Protein AF-A0A833RQH0-F1 (afdb_monomer)

Nearest PDB structures (foldseek):
  6owt-assembly1_M  TM=3.733E-01  e=9.470E+00  Mus musculus
  8iyj-assembly1_Q1  TM=1.793E-01  e=2.485E+00  Mus musculus

Solvent-accessible surface area (backbone atoms only — not comparable to full-atom values): 11745 Å² total; per-residue (Å²): 142,60,79,45,77,50,81,52,100,58,38,34,39,37,25,47,88,85,44,78,74,48,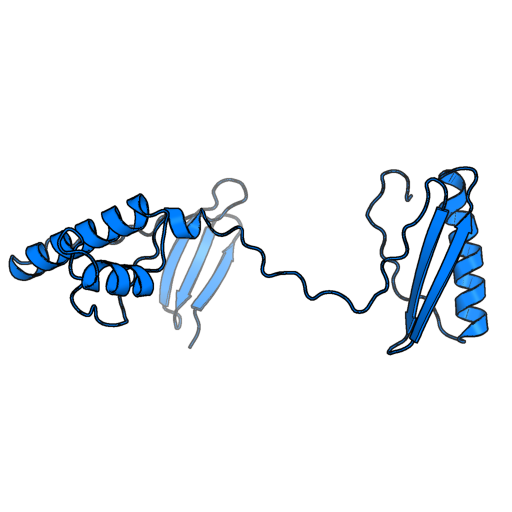76,30,53,53,58,91,94,41,75,68,78,84,84,79,77,80,81,75,91,73,54,81,73,53,52,60,52,51,55,53,52,53,50,47,52,52,51,28,52,76,64,70,57,48,56,67,78,53,48,46,57,47,26,76,76,36,90,91,42,71,70,70,70,90,69,71,97,80,71,79,77,76,52,68,64,50,73,77,58,69,84,78,69,70,78,70,78,80,64,92,67,77,86,74,83,73,57,95,57,50,47,79,48,79,48,80,56,96,91,47,77,50,78,50,78,45,82,48,93,52,79,85,49,52,65,62,50,46,53,54,48,50,54,52,50,29,66,75,64,77,44,80,88,86,80,85,86,79,90,77,60,99,76,80,125

InterPro domains:
  IPR025724 GAG-pre-integrase domain [PF13976] (43-102)
  IPR039537 Retrotransposon Ty1/copia-like [PTHR42648] (54-174)

Organism: Phytophthora infestans (NCBI:txid4787)

Radius of gyration: 28.76 Å; Cα contacts (8 Å, |Δi|>4): 132; chains: 1; bounding box: 62×44×72 Å

pLDDT: mean 73.11, std 14.35, range [40.16, 93.25]

Sequence (177 aa):
MGVTVVFRHKICEISFQGEKLMEVARVGKLYATVAEMANQVQSSQEVTSIEQEQEVELWHARLGHVATSRLESIGKACDDLPKQAAAPASTTSLCDGCMKGKTSVTKFPVSVRGNVKTTQGSLRFDFYQGLFYFVVIYFLKAKSEVLDYFKKYKAMMENQLDARVKYVRSDNGEQEV

Secondary structure (DSSP, 8-state):
--EEEEE-SSEEEEEETTEEEEEEEEETTEE------------HHHHHHHHHHHHHHHHHHHTTS--HHHHHHHHTT-TTS-------TT--PPPHHHHH----PPPPP--SS----PPTTEEEEEEEETTEEEEEEEE-SSGGGHHHHHHHHHHHHHHHHT-----------TT--

Structure (mmCIF, N/CA/C/O backbone):
data_AF-A0A833RQH0-F1
#
_entry.id   AF-A0A833RQH0-F1
#
loop_
_atom_site.group_PDB
_atom_site.id
_atom_site.type_symbol
_atom_site.label_atom_id
_atom_site.label_alt_id
_atom_site.label_comp_id
_atom_site.label_asym_id
_atom_site.label_entity_id
_atom_site.label_seq_id
_atom_site.pdbx_PDB_ins_code
_atom_site.Cartn_x
_atom_site.Cartn_y
_atom_site.Cartn_z
_atom_site.occupancy
_atom_site.B_iso_or_equiv
_atom_site.auth_seq_id
_atom_site.auth_comp_id
_atom_site.auth_asym_id
_atom_site.auth_atom_id
_atom_site.pdbx_PDB_model_num
ATOM 1 N N . MET A 1 1 ? 9.511 -4.563 30.812 1.00 52.94 1 MET A N 1
ATOM 2 C CA . MET A 1 1 ? 8.552 -5.582 31.286 1.00 52.94 1 MET A CA 1
ATOM 3 C C . MET A 1 1 ? 7.849 -6.139 30.059 1.00 52.94 1 MET A C 1
ATOM 5 O O . MET A 1 1 ? 6.953 -5.481 29.555 1.00 52.94 1 MET A O 1
ATOM 9 N N . GLY A 1 2 ? 8.343 -7.233 29.475 1.00 65.38 2 GLY A N 1
ATOM 10 C CA . GLY A 1 2 ? 7.902 -7.676 28.147 1.00 65.38 2 GLY A CA 1
ATOM 11 C C . GLY A 1 2 ? 7.628 -9.170 28.091 1.00 65.38 2 GLY A C 1
ATOM 12 O O . GLY A 1 2 ? 8.266 -9.949 28.800 1.00 65.38 2 GLY A O 1
ATOM 13 N N . VAL A 1 3 ? 6.672 -9.545 27.245 1.00 85.06 3 VAL A N 1
ATOM 14 C CA . VAL A 1 3 ? 6.428 -10.935 26.857 1.00 85.06 3 VAL A CA 1
ATOM 15 C C . VAL A 1 3 ? 7.531 -11.356 25.886 1.00 85.06 3 VAL A C 1
ATOM 17 O O . VAL A 1 3 ? 7.826 -10.641 24.929 1.00 85.06 3 VAL A O 1
ATOM 20 N N . THR A 1 4 ? 8.145 -12.505 26.140 1.00 82.12 4 THR A N 1
ATOM 21 C CA . THR A 1 4 ? 9.155 -13.128 25.284 1.00 82.12 4 THR A CA 1
ATOM 22 C C . THR A 1 4 ? 8.533 -14.329 24.587 1.00 82.12 4 THR A C 1
ATOM 24 O O . THR A 1 4 ? 7.870 -15.143 25.221 1.00 82.12 4 THR A O 1
ATOM 27 N N . VAL A 1 5 ? 8.734 -14.435 23.274 1.00 89.62 5 VAL A N 1
ATOM 28 C CA . VAL A 1 5 ? 8.189 -15.522 22.454 1.00 89.62 5 VAL A CA 1
ATOM 29 C C . VAL A 1 5 ? 9.341 -16.228 21.746 1.00 89.62 5 VAL A C 1
ATOM 31 O O . VAL A 1 5 ? 10.071 -15.605 20.975 1.00 89.62 5 VAL A O 1
ATOM 34 N N . VAL A 1 6 ? 9.522 -17.521 22.013 1.00 88.75 6 VAL A N 1
ATOM 35 C CA . VAL A 1 6 ? 10.622 -18.342 21.489 1.00 88.75 6 VAL A CA 1
ATOM 36 C C . VAL A 1 6 ? 10.068 -19.439 20.587 1.00 88.75 6 VAL A C 1
ATOM 38 O O . VAL A 1 6 ? 9.455 -20.398 21.051 1.00 88.75 6 VAL A O 1
ATOM 41 N N . PHE A 1 7 ? 10.336 -19.337 19.285 1.00 89.06 7 PHE A N 1
ATOM 42 C CA . PHE A 1 7 ? 9.932 -20.342 18.302 1.00 89.06 7 PHE A CA 1
ATOM 43 C C . PHE A 1 7 ? 10.995 -21.437 18.162 1.00 89.06 7 PHE A C 1
ATOM 45 O O . PHE A 1 7 ? 12.147 -21.174 17.821 1.00 89.06 7 PHE A O 1
ATOM 52 N N . ARG A 1 8 ? 10.593 -22.689 18.373 1.00 85.69 8 ARG A N 1
ATOM 53 C CA . ARG A 1 8 ? 11.369 -23.902 18.083 1.00 85.69 8 ARG A CA 1
ATOM 54 C C . ARG A 1 8 ? 10.683 -24.682 16.965 1.00 85.69 8 ARG A C 1
ATOM 56 O O . ARG A 1 8 ? 9.564 -24.387 16.581 1.00 85.69 8 ARG A O 1
ATOM 63 N N . HIS A 1 9 ? 11.338 -25.714 16.435 1.00 78.94 9 HIS A N 1
ATOM 64 C CA . HIS A 1 9 ? 10.852 -26.422 15.242 1.00 78.94 9 HIS A CA 1
ATOM 65 C C . HIS A 1 9 ? 9.415 -26.978 15.366 1.00 78.94 9 HIS A C 1
ATOM 67 O O . HIS A 1 9 ? 8.662 -26.955 14.389 1.00 78.94 9 HIS A O 1
ATOM 73 N N . LYS A 1 10 ? 9.047 -27.463 16.561 1.00 86.12 10 LYS A N 1
ATOM 74 C CA . LYS A 1 10 ? 7.749 -28.101 16.846 1.00 86.12 10 LYS A CA 1
ATOM 75 C C . LYS A 1 10 ? 6.863 -27.326 17.822 1.00 86.12 10 LYS A C 1
ATOM 77 O O . LYS A 1 10 ? 5.680 -27.637 17.914 1.00 86.12 10 LYS A O 1
ATOM 82 N N . ILE A 1 11 ? 7.421 -26.355 18.541 1.00 88.50 11 ILE A N 1
ATOM 83 C CA . ILE A 1 11 ? 6.735 -25.648 19.627 1.00 88.50 11 ILE A CA 1
ATOM 84 C C . ILE A 1 11 ? 7.116 -24.170 19.639 1.00 88.50 11 ILE A C 1
ATOM 86 O O . ILE A 1 11 ? 8.218 -23.809 19.232 1.00 88.50 11 ILE A O 1
ATOM 90 N N . CYS A 1 12 ? 6.226 -23.329 20.135 1.00 88.56 12 CYS A N 1
ATOM 91 C CA . CYS A 1 12 ? 6.492 -21.943 20.475 1.00 88.56 12 CYS A CA 1
ATOM 92 C C . CYS A 1 12 ? 6.272 -21.764 21.979 1.00 88.56 12 CYS A C 1
ATOM 94 O O . CYS A 1 12 ? 5.247 -22.186 22.503 1.00 88.56 12 CYS A O 1
ATOM 96 N N . GLU A 1 13 ? 7.238 -21.180 22.677 1.00 88.88 13 GLU A N 1
ATOM 97 C CA . GLU A 1 13 ? 7.156 -20.914 24.111 1.00 88.88 13 GLU A CA 1
ATOM 98 C C . GLU A 1 13 ? 6.941 -19.423 24.348 1.00 88.88 13 GLU A C 1
ATOM 100 O O . GLU A 1 13 ? 7.687 -18.595 23.828 1.00 88.88 13 GLU A O 1
ATOM 105 N N . ILE A 1 14 ? 5.926 -19.085 25.136 1.00 88.25 14 ILE A N 1
ATOM 106 C CA . ILE A 1 14 ? 5.615 -17.712 25.524 1.00 88.25 14 ILE A CA 1
ATOM 107 C C . ILE A 1 14 ? 5.926 -17.578 27.012 1.00 88.25 14 ILE A C 1
ATOM 109 O O . ILE A 1 14 ? 5.398 -18.335 27.827 1.00 88.25 14 ILE A O 1
ATOM 113 N N . SER A 1 15 ? 6.773 -16.620 27.371 1.00 87.69 15 SER A N 1
ATOM 114 C CA . SER A 1 15 ? 7.169 -16.336 28.749 1.00 87.69 15 SER A CA 1
ATOM 115 C C . SER A 1 15 ? 7.000 -14.858 29.092 1.00 87.69 15 SER A C 1
ATOM 117 O O . SER A 1 15 ? 7.119 -13.981 28.238 1.00 87.69 15 SER A O 1
ATOM 119 N N . PHE A 1 16 ? 6.712 -14.554 30.353 1.00 85.38 16 PHE A N 1
ATOM 120 C CA . PHE A 1 16 ? 6.622 -13.192 30.869 1.00 85.38 16 PHE A CA 1
ATOM 121 C C . PHE A 1 16 ? 7.492 -13.081 32.112 1.00 85.38 16 PHE A C 1
ATOM 123 O O . PHE A 1 16 ? 7.375 -13.881 33.029 1.00 85.38 16 PHE A O 1
ATOM 130 N N . GLN A 1 17 ? 8.414 -12.116 32.115 1.00 84.88 17 GLN A N 1
ATOM 131 C CA . GLN A 1 17 ? 9.370 -11.916 33.217 1.00 84.88 17 GLN A CA 1
ATOM 132 C C . GLN A 1 17 ? 10.208 -13.165 33.572 1.00 84.88 17 GLN A C 1
ATOM 134 O O . GLN A 1 17 ? 10.677 -13.303 34.694 1.00 84.88 17 GLN A O 1
ATOM 139 N N . GLY A 1 18 ? 10.436 -14.056 32.601 1.00 75.88 18 GLY A N 1
ATOM 140 C CA . GLY A 1 18 ? 11.193 -15.297 32.795 1.00 75.88 18 GLY A CA 1
ATOM 141 C C . GLY A 1 18 ? 10.345 -16.497 33.222 1.00 75.88 18 GLY A C 1
ATOM 142 O O . GLY A 1 18 ? 10.835 -17.621 33.153 1.00 75.88 18 GLY A O 1
ATOM 143 N N . GLU A 1 19 ? 9.072 -16.297 33.570 1.00 82.19 19 GLU A N 1
ATOM 144 C CA . GLU A 1 19 ? 8.137 -17.390 33.829 1.00 82.19 19 GLU A CA 1
ATOM 145 C C . GLU A 1 19 ? 7.441 -17.8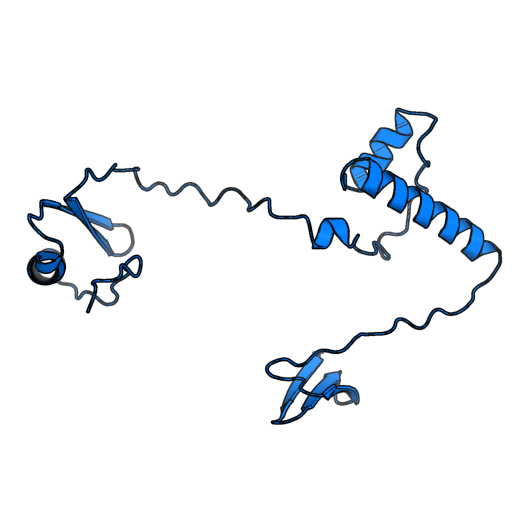32 32.544 1.00 82.19 19 GLU A C 1
ATOM 147 O O . GLU A 1 19 ? 6.960 -17.017 31.752 1.00 82.19 19 GLU A O 1
ATOM 152 N N . LYS A 1 20 ? 7.397 -19.145 32.319 1.00 81.62 20 LYS A N 1
ATOM 153 C CA . LYS A 1 20 ? 6.743 -19.743 31.156 1.00 81.62 20 LYS A CA 1
ATOM 154 C C . LYS A 1 20 ? 5.225 -19.674 31.329 1.00 81.62 20 LYS A C 1
ATOM 156 O O . LYS A 1 20 ? 4.680 -20.330 32.209 1.00 81.62 20 LYS A O 1
ATOM 161 N N . LEU A 1 21 ? 4.557 -18.914 30.461 1.00 83.12 21 LEU A N 1
ATOM 162 C CA . LEU A 1 21 ? 3.099 -18.782 30.447 1.00 83.12 21 LEU A CA 1
ATOM 163 C C . LEU A 1 21 ? 2.447 -19.948 29.714 1.00 83.12 21 LEU A C 1
ATOM 165 O O . LEU A 1 21 ? 1.492 -20.538 30.207 1.00 83.12 21 LEU A O 1
ATOM 169 N N . MET A 1 22 ? 2.946 -20.272 28.519 1.00 81.31 22 MET A N 1
ATOM 170 C CA . MET A 1 22 ? 2.366 -21.344 27.718 1.00 81.31 22 MET A CA 1
ATOM 171 C C . MET A 1 22 ? 3.322 -21.897 26.667 1.00 81.31 22 MET A C 1
ATOM 173 O O . MET A 1 22 ? 4.264 -21.235 26.223 1.00 81.31 22 MET A O 1
ATOM 177 N N . GLU A 1 23 ? 3.031 -23.124 26.247 1.00 84.38 23 GLU A N 1
ATOM 178 C CA . GLU A 1 23 ? 3.674 -23.798 25.127 1.00 84.38 23 GLU A CA 1
ATOM 179 C C . GLU A 1 23 ? 2.635 -24.087 24.042 1.00 84.38 23 GLU A C 1
ATOM 181 O O . GLU A 1 23 ? 1.578 -24.656 24.306 1.00 84.38 23 GLU A O 1
ATOM 186 N N . VAL A 1 24 ? 2.936 -23.679 22.814 1.00 88.56 24 VAL A N 1
ATOM 187 C CA . VAL A 1 24 ? 2.064 -23.809 21.648 1.00 88.56 24 VAL A CA 1
ATOM 188 C C . VAL A 1 24 ? 2.661 -24.817 20.681 1.00 88.56 24 VAL A C 1
ATOM 190 O O . VAL A 1 24 ? 3.726 -24.572 20.113 1.00 88.56 24 VAL A O 1
ATOM 193 N N . ALA A 1 25 ? 1.972 -25.928 20.436 1.00 84.81 25 ALA A N 1
ATOM 194 C CA . ALA A 1 25 ? 2.386 -26.890 19.422 1.00 84.81 25 ALA A CA 1
ATOM 195 C C . ALA A 1 25 ? 2.176 -26.339 18.001 1.00 84.81 25 ALA A C 1
ATOM 197 O O . ALA A 1 25 ? 1.219 -25.618 17.711 1.00 84.81 25 ALA A O 1
ATOM 198 N N . ARG A 1 26 ? 3.074 -26.702 17.084 1.00 83.75 26 ARG A N 1
ATOM 199 C CA . ARG A 1 26 ? 2.940 -26.377 15.664 1.00 83.75 26 ARG A CA 1
ATOM 200 C C . ARG A 1 26 ? 1.954 -27.330 14.990 1.00 83.75 26 ARG A C 1
ATOM 202 O O . ARG A 1 26 ? 2.191 -28.535 14.954 1.00 83.75 26 ARG A O 1
ATOM 209 N N . VAL A 1 27 ? 0.918 -26.787 14.359 1.00 81.38 27 VAL A N 1
ATOM 210 C CA . VAL A 1 27 ? -0.023 -27.530 13.511 1.00 81.38 27 VAL A CA 1
ATOM 211 C C . VAL A 1 27 ? 0.165 -27.066 12.065 1.00 81.38 27 VAL A C 1
ATOM 213 O O . VAL A 1 27 ? -0.138 -25.930 11.696 1.00 81.38 27 VAL A O 1
ATOM 216 N N . GLY A 1 28 ? 0.748 -27.928 11.228 1.00 81.56 28 GLY A N 1
ATOM 217 C CA . GLY A 1 28 ? 1.118 -27.582 9.852 1.00 81.56 28 GLY A CA 1
ATOM 218 C C . GLY A 1 28 ? 2.146 -26.441 9.784 1.00 81.56 28 GLY A C 1
ATOM 219 O O . GLY A 1 28 ? 3.294 -26.582 10.214 1.00 81.56 28 GLY A O 1
ATOM 220 N N . LYS A 1 29 ? 1.753 -25.293 9.215 1.00 78.69 29 LYS A N 1
ATOM 221 C CA . LYS A 1 29 ? 2.597 -24.082 9.123 1.00 78.69 29 LYS A CA 1
ATOM 222 C C . LYS A 1 29 ? 2.298 -23.036 10.209 1.00 78.69 29 LYS A C 1
ATOM 224 O O . LYS A 1 29 ? 2.896 -21.967 10.162 1.00 78.69 29 LYS A O 1
ATOM 229 N N . LEU A 1 30 ? 1.410 -23.324 11.161 1.00 67.50 30 LEU A N 1
ATOM 230 C CA . LEU A 1 30 ? 0.920 -22.356 12.145 1.00 67.50 30 LEU A CA 1
ATOM 231 C C . LEU A 1 30 ? 1.164 -22.830 13.584 1.00 67.50 30 LEU A C 1
ATOM 233 O O . LEU A 1 30 ? 1.226 -24.027 13.854 1.00 67.50 30 LEU A O 1
ATOM 237 N N . TYR A 1 31 ? 1.287 -21.870 14.500 1.00 77.38 31 TYR A N 1
ATOM 238 C CA . TYR A 1 31 ? 1.257 -22.077 15.948 1.00 77.38 31 TYR A CA 1
ATOM 239 C C . TYR A 1 31 ? -0.070 -21.501 16.436 1.00 77.38 31 TYR A C 1
ATOM 241 O O . TYR A 1 31 ? -0.233 -20.283 16.443 1.00 77.38 31 TYR A O 1
ATOM 249 N N . ALA A 1 32 ? -1.035 -22.364 16.746 1.00 69.31 32 ALA A N 1
ATOM 250 C CA . ALA A 1 32 ? -2.380 -21.958 17.137 1.00 69.31 32 ALA A CA 1
ATOM 251 C C . ALA A 1 32 ? -2.708 -22.539 18.512 1.00 69.31 32 ALA A C 1
ATOM 253 O O . ALA A 1 32 ? -2.565 -23.742 18.725 1.00 69.31 32 ALA A O 1
ATOM 254 N N . THR A 1 33 ? -3.165 -21.690 19.426 1.00 67.31 33 THR A N 1
ATOM 255 C CA . THR A 1 33 ? -3.792 -22.109 20.680 1.00 67.31 33 THR A CA 1
ATOM 256 C C . THR A 1 33 ? -5.137 -21.440 20.826 1.00 67.31 33 THR A C 1
ATOM 258 O O 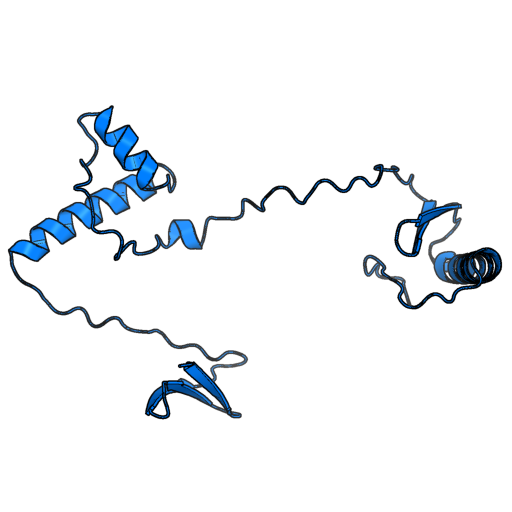. THR A 1 33 ? -5.327 -20.291 20.430 1.00 67.31 33 THR A O 1
ATOM 261 N N . VAL A 1 34 ? -6.064 -22.178 21.421 1.00 58.19 34 VAL A N 1
ATOM 262 C CA . VAL A 1 34 ? -7.312 -21.632 21.932 1.00 58.19 34 VAL A CA 1
ATOM 263 C C . VAL A 1 34 ? -7.044 -21.317 23.398 1.00 58.19 34 VAL A C 1
ATOM 265 O O . VAL A 1 34 ? -6.695 -22.210 24.165 1.00 58.19 34 VAL A O 1
ATOM 268 N N . ALA A 1 35 ? -7.109 -20.043 23.773 1.00 53.94 35 ALA A N 1
ATOM 269 C CA . ALA A 1 35 ? -7.149 -19.677 25.180 1.00 53.94 35 ALA A CA 1
ATOM 270 C C . ALA A 1 35 ? -8.580 -19.935 25.661 1.00 53.94 35 ALA A C 1
ATOM 272 O O . ALA A 1 35 ? -9.480 -19.150 25.370 1.00 53.94 35 ALA A O 1
ATOM 273 N N . GLU A 1 36 ? -8.809 -21.062 26.330 1.00 48.50 36 GLU A N 1
ATOM 274 C CA . GLU A 1 36 ? -10.068 -21.280 27.037 1.00 48.50 36 GLU A CA 1
ATOM 275 C C . GLU A 1 36 ? -10.083 -20.354 28.256 1.00 48.50 36 GLU A C 1
ATOM 277 O O . GLU A 1 36 ? -9.317 -20.522 29.206 1.00 48.50 36 GLU A O 1
ATOM 282 N N . MET A 1 37 ? -10.924 -19.322 28.203 1.00 43.34 37 MET A N 1
ATOM 283 C CA . MET A 1 37 ? -11.244 -18.527 29.381 1.00 43.34 37 MET A CA 1
ATOM 284 C C . MET A 1 37 ? -12.045 -19.427 30.323 1.00 43.34 37 MET A C 1
ATOM 286 O O . MET A 1 37 ? -13.142 -19.867 29.986 1.00 43.34 37 MET A O 1
ATOM 290 N N . ALA A 1 38 ? -11.470 -19.760 31.478 1.00 40.53 38 ALA A N 1
ATOM 291 C CA . ALA A 1 38 ? -12.152 -20.551 32.491 1.00 40.53 38 ALA A CA 1
ATOM 292 C C . ALA A 1 38 ? -13.392 -19.785 32.980 1.00 40.53 38 ALA A C 1
ATOM 294 O O . ALA A 1 38 ? -13.265 -18.788 33.689 1.00 40.53 38 ALA A O 1
ATOM 295 N N . ASN A 1 39 ? -14.589 -20.246 32.609 1.00 43.56 39 ASN A N 1
ATOM 296 C CA . ASN A 1 39 ? -15.835 -19.723 33.161 1.00 43.56 39 ASN A CA 1
ATOM 297 C C . ASN A 1 39 ? -15.935 -20.145 34.632 1.00 43.56 39 ASN A C 1
ATOM 299 O O . ASN A 1 39 ? -16.297 -21.280 34.943 1.00 43.56 39 ASN A O 1
ATOM 303 N N . GLN A 1 40 ? -15.601 -19.233 35.546 1.00 46.41 40 GLN A N 1
ATOM 304 C CA . GLN A 1 40 ? -16.012 -19.359 36.939 1.00 46.41 40 GLN A CA 1
ATOM 305 C C . GLN A 1 40 ? -17.525 -19.145 37.011 1.00 46.41 40 GLN A C 1
ATOM 307 O O . GLN A 1 40 ? -18.047 -18.143 36.533 1.00 46.41 40 GLN A O 1
ATOM 312 N N . VAL A 1 41 ? -18.237 -20.106 37.597 1.00 45.72 41 VAL A N 1
ATOM 313 C CA . VAL A 1 41 ? -19.656 -19.960 37.933 1.00 45.72 41 VAL A CA 1
ATOM 314 C C . VAL A 1 41 ? -19.742 -18.939 39.063 1.00 45.72 41 VAL 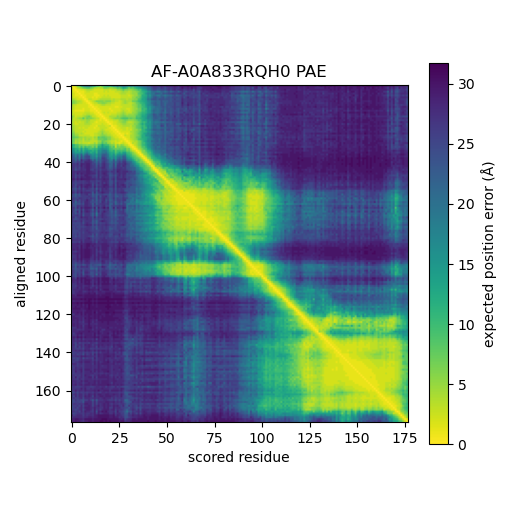A C 1
ATOM 316 O O . VAL A 1 41 ? -19.228 -19.208 40.150 1.00 45.72 41 VAL A O 1
ATOM 319 N N . GLN A 1 42 ? -20.335 -17.772 38.807 1.00 45.75 42 GLN A N 1
ATOM 320 C CA . GLN A 1 42 ? -20.423 -16.709 39.806 1.00 45.75 42 GLN A CA 1
ATOM 321 C C . GLN A 1 42 ? -21.863 -16.351 40.235 1.00 45.75 42 GLN A C 1
ATOM 323 O O . GLN A 1 42 ? -22.845 -16.892 39.732 1.00 45.75 42 GLN A O 1
ATOM 328 N N . SER A 1 43 ? -21.937 -15.507 41.266 1.00 44.53 43 SER A N 1
ATOM 329 C CA . SER A 1 43 ? -23.031 -15.247 42.212 1.00 44.53 43 SER A CA 1
ATOM 330 C C . SER A 1 43 ? -24.281 -14.607 41.585 1.00 44.53 43 SER A C 1
ATOM 332 O O . SER A 1 43 ? -24.223 -13.994 40.525 1.00 44.53 43 SER A O 1
ATOM 334 N N . SER A 1 44 ? -25.427 -14.668 42.274 1.00 51.41 44 SER A N 1
ATOM 335 C CA . SER A 1 44 ? -26.733 -14.166 41.805 1.00 51.41 44 SER A CA 1
ATOM 336 C C . SER A 1 44 ? -26.766 -12.685 41.389 1.00 51.41 44 SER A C 1
ATOM 338 O O . SER A 1 44 ? -27.634 -12.310 40.609 1.00 51.41 44 SER A O 1
ATOM 340 N N . GLN A 1 45 ? -25.853 -11.838 41.883 1.00 52.22 45 GLN A N 1
ATOM 341 C CA . GLN A 1 45 ? -25.725 -10.441 41.426 1.00 52.22 45 GLN A CA 1
ATOM 342 C C . GLN A 1 45 ? -24.996 -10.316 40.077 1.00 52.22 45 GLN A C 1
ATOM 344 O O . GLN A 1 45 ? -25.291 -9.405 39.307 1.00 52.22 45 GLN A O 1
ATOM 349 N N . GLU A 1 46 ? -24.077 -11.231 39.765 1.00 49.75 46 GLU A N 1
ATOM 350 C CA . GLU A 1 46 ? -23.397 -11.281 38.465 1.00 49.75 46 GLU A CA 1
ATOM 351 C C . GLU A 1 46 ? -24.322 -11.836 37.378 1.00 49.75 46 GLU A C 1
ATOM 353 O O . GLU A 1 46 ? -24.259 -11.367 36.247 1.00 49.75 46 GLU A O 1
ATOM 358 N N . VAL A 1 47 ? -25.254 -12.736 37.719 1.00 55.56 47 VAL A N 1
ATOM 359 C CA . VAL A 1 47 ? -26.254 -13.279 36.774 1.00 55.56 47 VAL A CA 1
ATOM 360 C C . VAL A 1 47 ? -27.081 -12.168 36.114 1.00 55.56 47 VAL A C 1
ATOM 362 O O . VAL A 1 47 ? -27.214 -12.150 34.894 1.00 55.56 47 VAL A O 1
ATOM 365 N N . THR A 1 48 ? -27.564 -11.191 36.886 1.00 55.97 48 THR A N 1
ATOM 366 C CA . THR A 1 48 ? -28.317 -10.045 36.342 1.00 55.97 48 THR A CA 1
ATOM 367 C C . THR A 1 48 ? -27.483 -9.139 35.435 1.00 55.97 48 THR A C 1
ATOM 369 O O . THR A 1 48 ? -28.007 -8.584 34.471 1.00 55.97 48 THR A O 1
ATOM 372 N N . SER A 1 49 ? -26.186 -8.993 35.714 1.00 58.94 49 SER A N 1
ATOM 373 C CA . SER A 1 49 ? -25.276 -8.214 34.865 1.00 58.94 49 SER A CA 1
ATOM 374 C C . SER A 1 49 ? -24.980 -8.948 33.553 1.00 58.94 49 SER A C 1
ATOM 376 O O . SER A 1 49 ? -24.962 -8.324 32.496 1.00 58.94 49 SER A O 1
ATOM 378 N N . ILE A 1 50 ? -24.841 -10.278 33.601 1.00 61.44 50 ILE A N 1
ATOM 379 C CA . ILE A 1 50 ? -24.632 -11.136 32.425 1.00 61.44 50 ILE A CA 1
ATOM 380 C C . ILE A 1 50 ? -25.845 -11.091 31.483 1.00 61.44 50 ILE A C 1
ATOM 382 O O . ILE A 1 50 ? -25.675 -11.004 30.268 1.00 61.44 50 ILE A O 1
ATOM 386 N N . GLU A 1 51 ? -27.068 -11.116 32.016 1.00 62.38 51 GLU A N 1
ATOM 387 C CA . GLU A 1 51 ? -28.293 -11.018 31.208 1.00 62.38 51 GLU A CA 1
ATOM 388 C C . GLU A 1 51 ? -28.389 -9.675 30.464 1.00 62.38 51 GLU A C 1
ATOM 390 O O . GLU A 1 51 ? -28.709 -9.647 29.274 1.00 62.38 51 GLU A O 1
ATOM 395 N N . GLN A 1 52 ? -28.035 -8.566 31.125 1.00 65.81 52 GLN A N 1
ATOM 396 C CA . GLN A 1 52 ? -27.998 -7.240 30.495 1.00 65.81 52 GLN A CA 1
ATOM 397 C C . GLN A 1 52 ? -26.898 -7.129 29.430 1.00 65.81 52 GLN A C 1
ATOM 399 O O . GLN A 1 52 ? -27.121 -6.540 28.370 1.00 65.81 52 GLN A O 1
ATOM 404 N N . GLU A 1 53 ? -25.720 -7.708 29.675 1.00 66.50 53 GLU A N 1
ATOM 405 C CA . GLU A 1 53 ? -24.629 -7.753 28.694 1.00 66.50 53 GLU A CA 1
ATOM 406 C C . GLU A 1 53 ? -25.020 -8.556 27.442 1.00 66.50 53 GLU A C 1
ATOM 408 O O . GLU A 1 53 ? -24.784 -8.100 26.318 1.00 66.50 53 GLU A O 1
ATOM 413 N N . GLN A 1 54 ? -25.699 -9.697 27.613 1.00 68.62 54 GLN A N 1
ATOM 414 C CA . GLN A 1 54 ? -26.210 -10.509 26.503 1.00 68.62 54 GLN A CA 1
ATOM 415 C C . GLN A 1 54 ? -27.300 -9.788 25.700 1.00 68.62 54 GLN A C 1
ATOM 417 O O . GLN A 1 54 ? -27.339 -9.894 24.470 1.00 68.62 54 GLN A O 1
ATOM 422 N N . GLU A 1 55 ? -28.171 -9.025 26.363 1.00 74.88 55 GLU A N 1
ATOM 423 C CA . GLU A 1 55 ? -29.204 -8.238 25.690 1.00 74.88 55 GLU A CA 1
ATOM 424 C C . GLU A 1 55 ? -28.585 -7.121 24.831 1.00 74.88 55 GLU A C 1
ATOM 426 O O . GLU A 1 55 ? -28.946 -6.946 23.664 1.00 74.88 55 GLU A O 1
ATOM 431 N N . VAL A 1 56 ? -27.585 -6.411 25.362 1.00 79.69 56 VAL A N 1
ATOM 432 C CA . VAL A 1 56 ? -26.840 -5.374 24.631 1.00 79.69 56 VAL A CA 1
ATOM 433 C C . VAL A 1 56 ? -26.106 -5.960 23.421 1.00 79.69 56 VAL A C 1
ATOM 435 O O . VAL A 1 56 ? -26.163 -5.377 22.334 1.00 79.69 56 VAL A O 1
ATOM 438 N N . GLU A 1 57 ? -25.455 -7.118 23.563 1.00 80.06 57 GLU A N 1
ATOM 439 C CA . GLU A 1 57 ? -24.762 -7.786 22.454 1.00 80.06 57 GLU A CA 1
ATOM 440 C C . GLU A 1 57 ? -25.734 -8.253 21.354 1.00 80.06 57 GLU A C 1
ATOM 442 O O . GLU A 1 57 ? -25.464 -8.079 20.158 1.00 80.06 57 GLU A O 1
ATOM 447 N N . LEU A 1 58 ? -26.911 -8.755 21.735 1.00 83.50 58 LEU A N 1
ATOM 448 C CA . LEU A 1 58 ? -27.961 -9.144 20.795 1.00 83.50 58 LEU A CA 1
ATOM 449 C C . LEU A 1 58 ? -28.458 -7.949 19.967 1.00 83.50 58 LEU A C 1
ATOM 451 O O . LEU A 1 58 ? -28.591 -8.048 18.743 1.00 83.50 58 LEU A O 1
ATOM 455 N N . TRP A 1 59 ? -28.721 -6.810 20.610 1.00 85.25 59 TRP A N 1
ATOM 456 C CA . TRP A 1 59 ? -29.173 -5.598 19.920 1.00 85.25 59 TRP A CA 1
ATOM 457 C C . TRP A 1 59 ? -28.066 -4.934 19.099 1.00 85.25 59 TRP A C 1
ATOM 459 O O . TRP A 1 59 ? -28.332 -4.467 17.988 1.00 85.25 59 TRP A O 1
ATOM 469 N N . HIS A 1 60 ? -26.817 -4.973 19.572 1.00 85.19 60 HIS A N 1
ATOM 470 C CA . HIS A 1 60 ? -25.643 -4.599 18.784 1.00 85.19 60 HIS A CA 1
ATOM 471 C C . HIS A 1 60 ? -25.588 -5.379 17.460 1.00 85.19 60 HIS A C 1
ATOM 473 O O . HIS A 1 60 ? -25.409 -4.771 16.402 1.00 85.19 60 HIS A O 1
ATOM 479 N N . ALA A 1 61 ? -25.798 -6.701 17.493 1.00 84.75 61 ALA A N 1
ATOM 480 C CA . ALA A 1 61 ? -25.825 -7.540 16.295 1.00 84.75 61 ALA A CA 1
ATOM 481 C C . ALA A 1 61 ? -27.044 -7.250 15.395 1.00 84.75 61 ALA A C 1
ATOM 483 O O . ALA A 1 61 ? -26.881 -7.051 14.190 1.00 84.75 61 ALA A O 1
ATOM 484 N N . ARG A 1 62 ? -28.258 -7.157 15.961 1.00 86.44 62 ARG A N 1
ATOM 485 C CA . ARG A 1 62 ? -29.504 -6.882 15.209 1.00 86.44 62 ARG A CA 1
ATOM 486 C C . ARG A 1 62 ? -29.478 -5.549 14.462 1.00 86.44 62 ARG A C 1
ATOM 488 O O . ARG A 1 62 ? -30.032 -5.454 13.372 1.00 86.44 62 ARG A O 1
ATOM 495 N N . LEU A 1 63 ? -28.815 -4.538 15.023 1.00 84.75 63 LEU A N 1
ATOM 496 C CA . LEU A 1 63 ? -28.671 -3.210 14.419 1.00 84.75 63 LEU A CA 1
ATOM 497 C C . LEU A 1 63 ? -27.433 -3.085 13.514 1.00 84.75 63 LEU A C 1
ATOM 499 O O . LEU A 1 63 ? -27.019 -1.976 13.176 1.00 84.75 63 LEU A O 1
ATOM 503 N N . GLY A 1 64 ? -26.841 -4.212 13.108 1.00 86.12 64 GLY A N 1
ATOM 504 C CA . GLY A 1 64 ? -25.756 -4.243 12.130 1.00 86.12 64 GLY A CA 1
ATOM 505 C C . GLY A 1 64 ? -24.398 -3.853 12.708 1.00 86.12 64 GLY A C 1
ATOM 506 O O . GLY A 1 64 ? -23.636 -3.141 12.057 1.00 86.12 64 GLY A O 1
ATOM 507 N N . HIS A 1 65 ? -24.091 -4.303 13.925 1.00 87.00 65 HIS A N 1
ATOM 508 C CA . HIS A 1 65 ? -22.822 -4.043 14.609 1.00 87.00 65 HIS A CA 1
ATOM 509 C C . HIS A 1 65 ? -22.545 -2.553 14.865 1.00 87.00 65 HIS A C 1
ATOM 511 O O . HIS A 1 65 ? -21.405 -2.079 14.819 1.00 87.00 65 HIS A O 1
ATOM 517 N N . VAL A 1 66 ? -23.606 -1.799 15.161 1.00 82.88 66 VAL A N 1
ATOM 518 C CA . VAL A 1 66 ? -23.519 -0.384 15.530 1.00 82.88 66 VAL A CA 1
ATOM 519 C C . VAL A 1 66 ? -22.623 -0.207 16.761 1.00 82.88 66 VAL A C 1
ATOM 521 O O . VAL A 1 66 ? -22.677 -1.002 17.696 1.00 82.88 66 VAL A O 1
ATOM 524 N N . ALA A 1 67 ? -21.776 0.828 16.775 1.00 82.19 67 ALA A N 1
ATOM 525 C CA . ALA A 1 67 ? -20.902 1.097 17.920 1.00 82.19 67 ALA A CA 1
ATOM 526 C C . ALA A 1 67 ? -21.712 1.130 19.229 1.00 82.19 67 ALA A C 1
ATOM 528 O O . ALA A 1 67 ? -22.765 1.764 19.275 1.00 82.19 67 ALA A O 1
ATOM 529 N N . THR A 1 68 ? -21.212 0.488 20.287 1.00 78.38 68 THR A N 1
ATOM 530 C CA . THR A 1 68 ? -21.891 0.411 21.595 1.00 78.38 68 THR A CA 1
ATOM 531 C C . THR A 1 68 ? -22.243 1.797 22.143 1.00 78.38 68 THR A C 1
ATOM 533 O O . THR A 1 68 ? -23.356 2.014 22.604 1.00 78.38 68 THR A O 1
ATOM 536 N N . SER A 1 69 ? -21.373 2.791 21.941 1.00 78.00 69 SER A N 1
ATOM 537 C CA . SER A 1 69 ? -21.645 4.198 22.284 1.00 78.00 69 SER A CA 1
ATOM 538 C C . SER A 1 69 ? -22.849 4.811 21.553 1.00 78.00 69 SER A C 1
ATOM 540 O O . SER A 1 69 ? -23.544 5.676 22.084 1.00 78.00 69 SER A O 1
ATOM 542 N N . ARG A 1 70 ? -23.128 4.377 20.319 1.00 79.75 70 ARG A N 1
ATOM 543 C CA . ARG A 1 70 ? -24.331 4.792 19.584 1.00 79.75 70 ARG A CA 1
ATOM 544 C C . ARG A 1 70 ? -25.558 4.014 20.035 1.00 79.75 70 ARG A C 1
ATOM 546 O O . ARG A 1 70 ? -26.640 4.588 20.027 1.00 79.75 70 ARG A O 1
ATOM 553 N N . LEU A 1 71 ? -25.397 2.757 20.441 1.00 81.38 71 LEU A N 1
ATOM 554 C CA . LEU A 1 71 ? -26.489 1.951 20.979 1.00 81.38 71 LEU A CA 1
ATOM 555 C C . LEU A 1 71 ? -27.077 2.592 22.246 1.00 81.38 71 LEU A C 1
ATOM 557 O O . LEU A 1 71 ? -28.293 2.697 22.354 1.00 81.38 71 LEU A O 1
ATOM 561 N N . GLU A 1 72 ? -26.229 3.154 23.116 1.00 80.69 72 GLU A N 1
ATOM 562 C CA . GLU A 1 72 ? -26.663 3.957 24.270 1.00 80.69 72 GLU A CA 1
ATOM 563 C C . GLU A 1 72 ? -27.517 5.167 23.847 1.00 80.69 72 GLU A C 1
ATOM 565 O O . GLU A 1 72 ? -28.541 5.474 24.455 1.00 80.69 72 GLU A O 1
ATOM 570 N N . SER A 1 73 ? -27.120 5.855 22.773 1.00 82.81 73 SER A N 1
ATOM 571 C CA . SER A 1 73 ? -27.861 7.014 22.259 1.00 82.81 73 SER A CA 1
ATOM 572 C C . SER A 1 73 ? -29.223 6.618 21.678 1.00 82.81 73 SER A C 1
ATOM 574 O O . SER A 1 73 ? -30.192 7.352 21.851 1.00 82.81 73 SER A O 1
ATOM 576 N N . ILE A 1 74 ? -29.315 5.455 21.024 1.00 82.19 74 ILE A N 1
ATOM 577 C CA . ILE A 1 74 ? -30.578 4.924 20.486 1.00 82.19 74 ILE A CA 1
ATOM 578 C C . ILE A 1 74 ? -31.484 4.455 21.633 1.00 82.19 74 ILE A C 1
ATOM 580 O O . ILE A 1 74 ? -32.669 4.765 21.627 1.00 82.19 74 ILE A O 1
ATOM 584 N N . GLY A 1 75 ? -30.932 3.804 22.662 1.00 82.62 75 GLY A N 1
ATOM 585 C CA . GLY A 1 75 ? -31.683 3.393 23.856 1.00 82.62 75 GLY A CA 1
ATOM 586 C C . GLY A 1 75 ? -32.228 4.559 24.692 1.00 82.62 75 GLY A C 1
ATOM 587 O O . GLY A 1 75 ? -33.170 4.386 25.456 1.00 82.62 75 GLY A O 1
ATOM 588 N N . LYS A 1 76 ? -31.684 5.774 24.534 1.00 81.75 76 LYS A N 1
ATOM 589 C CA . LYS A 1 76 ? -32.273 7.002 25.105 1.00 81.75 76 LYS A CA 1
ATOM 590 C C . LYS A 1 76 ? -33.443 7.549 24.280 1.00 81.75 76 LYS A C 1
ATOM 592 O O . LYS A 1 76 ? -34.227 8.329 24.809 1.00 81.75 76 LYS A O 1
ATOM 597 N N . ALA A 1 77 ? -33.533 7.186 23.002 1.00 81.50 77 ALA A N 1
ATOM 598 C CA . ALA A 1 77 ? -34.539 7.681 22.062 1.00 81.50 77 ALA A CA 1
ATOM 599 C C . ALA A 1 77 ? -35.683 6.682 21.801 1.00 81.50 77 ALA A C 1
ATOM 601 O O . ALA A 1 77 ? -36.698 7.067 21.222 1.00 81.50 77 ALA A O 1
ATOM 602 N N . CYS A 1 78 ? -35.526 5.418 22.200 1.00 77.94 78 CYS A N 1
ATOM 603 C CA . CYS A 1 78 ? -36.517 4.356 22.038 1.00 77.94 78 CYS A CA 1
ATOM 604 C C . CYS A 1 78 ? -36.696 3.600 23.358 1.00 77.94 78 CYS A C 1
ATOM 606 O O . CYS A 1 78 ? -35.707 3.215 23.977 1.00 77.94 78 CYS A O 1
ATOM 608 N N . ASP A 1 79 ? -37.943 3.350 23.757 1.00 77.12 79 ASP A N 1
ATOM 609 C CA . ASP A 1 79 ? -38.252 2.669 25.021 1.00 77.12 79 ASP A CA 1
ATOM 610 C C . ASP A 1 79 ? -37.963 1.156 24.989 1.00 77.12 79 ASP A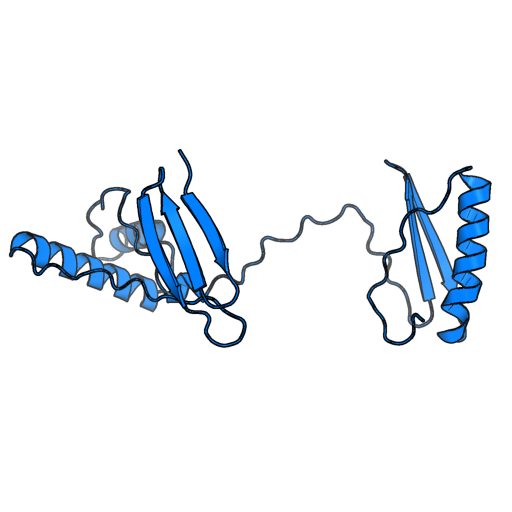 C 1
ATOM 612 O O . ASP A 1 79 ? -37.687 0.570 26.033 1.00 77.12 79 ASP A O 1
ATOM 616 N N . ASP A 1 80 ? -37.970 0.545 23.798 1.00 78.06 80 ASP A N 1
ATOM 617 C CA . ASP A 1 80 ? -37.856 -0.910 23.597 1.00 78.06 80 ASP A CA 1
ATOM 618 C C . ASP A 1 80 ? -36.409 -1.436 23.495 1.00 78.06 80 ASP A C 1
ATOM 620 O O . ASP A 1 80 ? -36.197 -2.625 23.246 1.00 78.06 80 ASP A O 1
ATOM 624 N N . LEU A 1 81 ? -35.397 -0.570 23.631 1.00 73.50 81 LEU A N 1
ATOM 625 C CA . LEU A 1 81 ? -33.989 -0.983 23.611 1.00 73.50 81 LEU A CA 1
ATOM 626 C C . LEU A 1 81 ? -33.444 -1.158 25.035 1.00 73.50 81 LEU A C 1
ATOM 628 O O . LEU A 1 81 ? -33.776 -0.355 25.914 1.00 73.50 81 LEU A O 1
ATOM 632 N N . PRO A 1 82 ? -32.536 -2.127 25.266 1.00 70.25 82 PRO A N 1
ATOM 633 C CA . PRO A 1 82 ? -31.859 -2.268 26.544 1.00 70.25 82 PRO A CA 1
ATOM 634 C C . PRO A 1 82 ? -31.153 -0.968 26.904 1.00 70.25 82 PRO A C 1
ATOM 636 O O . PRO A 1 82 ? -30.303 -0.451 26.170 1.00 70.25 82 PRO A O 1
ATOM 639 N N . LYS A 1 83 ? -31.509 -0.438 28.071 1.00 69.25 83 LYS A N 1
ATOM 640 C CA . LYS A 1 83 ? -30.843 0.722 28.649 1.00 69.25 83 LYS A CA 1
ATOM 641 C C . LYS A 1 83 ? -29.509 0.238 29.183 1.00 69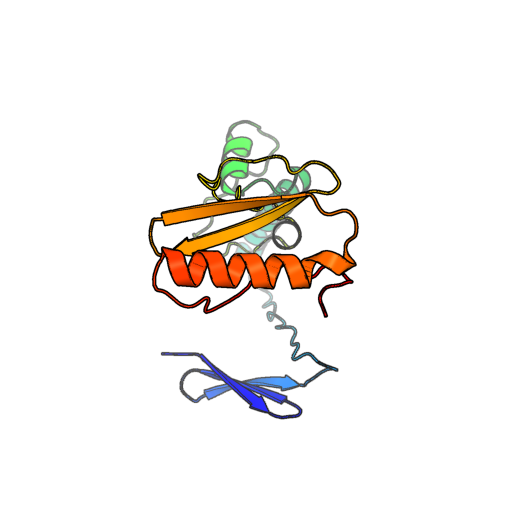.25 83 LYS A C 1
ATOM 643 O O . LYS A 1 83 ? -29.445 -0.377 30.242 1.00 69.25 83 LYS A O 1
ATOM 648 N N . GLN A 1 84 ? -28.452 0.490 28.420 1.00 64.75 84 GLN A N 1
ATOM 649 C CA . GLN A 1 84 ? -27.104 0.137 28.831 1.00 64.75 84 GLN A CA 1
ATOM 650 C C . GLN A 1 84 ? -26.783 0.883 30.136 1.00 64.75 84 GLN A C 1
ATOM 652 O O . GLN A 1 84 ? -26.687 2.112 30.150 1.00 64.75 84 GLN A O 1
ATOM 657 N N . ALA A 1 85 ? -26.653 0.151 31.247 1.00 56.97 85 ALA A N 1
ATOM 658 C CA . ALA A 1 85 ? -26.032 0.696 32.446 1.00 56.97 85 ALA A CA 1
ATOM 659 C C . ALA A 1 85 ? -24.593 1.083 32.083 1.00 56.97 85 ALA A C 1
ATOM 661 O O . ALA A 1 85 ? -23.963 0.402 31.274 1.00 56.97 85 ALA A O 1
ATOM 662 N N . ALA A 1 86 ? -24.085 2.190 32.626 1.00 52.47 86 ALA A N 1
ATOM 663 C CA . ALA A 1 86 ? -22.727 2.649 32.353 1.00 52.47 86 ALA A CA 1
ATOM 664 C C . ALA A 1 86 ? -21.721 1.549 32.737 1.00 52.47 86 ALA A C 1
ATOM 666 O O . ALA A 1 86 ? -21.358 1.409 33.904 1.00 52.47 86 ALA A O 1
ATOM 667 N N . ALA A 1 87 ? -21.313 0.737 31.762 1.00 49.16 87 ALA A N 1
ATOM 668 C CA . ALA A 1 87 ? -20.368 -0.337 31.992 1.00 49.16 87 ALA A CA 1
ATOM 669 C C . ALA A 1 87 ? -18.998 0.284 32.311 1.00 49.16 87 ALA A C 1
ATOM 671 O O . ALA A 1 87 ? -18.586 1.238 31.636 1.00 49.16 87 ALA A O 1
ATOM 672 N N . PRO A 1 88 ? -18.275 -0.218 33.328 1.00 43.69 88 PRO A N 1
ATOM 673 C CA . PRO A 1 88 ? -16.910 0.209 33.581 1.00 43.69 88 PRO A CA 1
ATOM 674 C C . PRO A 1 88 ? -16.064 -0.045 32.329 1.00 43.69 88 PRO A C 1
ATOM 676 O O . PRO A 1 88 ? -16.215 -1.056 31.645 1.00 43.69 88 PRO A O 1
ATOM 679 N N . ALA A 1 89 ? -15.170 0.893 32.021 1.00 46.84 89 ALA A N 1
ATOM 680 C CA . ALA A 1 89 ? -14.415 0.993 30.769 1.00 46.84 89 ALA A CA 1
ATOM 681 C C . ALA A 1 89 ? -13.464 -0.189 30.444 1.00 46.84 89 ALA A C 1
ATOM 683 O O . ALA A 1 89 ? -12.616 -0.061 29.564 1.00 46.84 89 ALA A O 1
ATOM 684 N N . SER A 1 90 ? -13.553 -1.319 31.149 1.00 47.41 90 SER A N 1
ATOM 685 C CA . SER A 1 90 ? -12.538 -2.377 31.160 1.00 47.41 90 SER A CA 1
ATOM 686 C C . SER A 1 90 ? -12.975 -3.741 30.621 1.00 47.41 90 SER A C 1
ATOM 688 O O . SER A 1 90 ? -12.120 -4.613 30.507 1.00 47.41 90 SER A O 1
ATOM 690 N N . THR A 1 91 ? -14.235 -3.954 30.237 1.00 51.28 91 THR A N 1
ATOM 691 C CA . THR A 1 91 ? -14.690 -5.249 29.684 1.00 51.28 91 THR A CA 1
ATOM 692 C C . THR A 1 91 ? -15.548 -5.068 28.437 1.00 51.28 91 THR A C 1
ATOM 694 O O . THR A 1 91 ? -16.670 -5.544 28.345 1.00 51.28 91 THR A O 1
ATOM 697 N N . THR A 1 92 ? -15.030 -4.376 27.419 1.00 56.94 92 THR A N 1
ATOM 698 C CA . THR A 1 92 ? -15.621 -4.496 26.078 1.00 56.94 92 THR A CA 1
ATOM 699 C C . THR A 1 92 ? -15.088 -5.776 25.444 1.00 56.94 92 THR A C 1
ATOM 701 O O . THR A 1 92 ? -14.061 -5.754 24.762 1.00 56.94 92 THR A O 1
ATOM 704 N N . SER A 1 93 ? -15.755 -6.903 25.696 1.00 66.25 93 SER A N 1
ATOM 705 C CA . SER A 1 93 ? -15.614 -8.077 24.836 1.00 66.25 93 SER A CA 1
ATOM 706 C C . SER A 1 93 ? -15.851 -7.619 23.392 1.00 66.25 93 SER A C 1
ATOM 708 O O . SER A 1 93 ? -16.833 -6.949 23.062 1.00 66.25 93 SER A O 1
ATOM 710 N N . LEU A 1 94 ? -14.866 -7.848 22.527 1.00 72.44 94 LEU A N 1
ATOM 711 C CA . LEU A 1 94 ? -14.971 -7.452 21.130 1.00 72.44 94 LEU A CA 1
ATOM 712 C C . LEU A 1 94 ? -15.955 -8.402 20.448 1.00 72.44 94 LEU A C 1
ATOM 714 O O . LEU A 1 94 ? -15.709 -9.602 20.400 1.00 72.44 94 LEU A O 1
ATOM 718 N N . CYS A 1 95 ? -17.046 -7.862 19.902 1.00 82.12 95 CYS A N 1
ATOM 719 C CA . CYS A 1 95 ? -18.022 -8.666 19.175 1.00 82.12 95 CYS A CA 1
ATOM 720 C C . CYS A 1 95 ? -17.356 -9.383 17.989 1.00 82.12 95 CYS A C 1
ATOM 722 O O . CYS A 1 95 ? -16.733 -8.757 17.123 1.00 82.12 95 CYS A O 1
ATOM 724 N N . ASP A 1 96 ? -17.564 -10.692 17.909 1.00 81.12 96 ASP A N 1
ATOM 725 C CA . ASP A 1 96 ? -17.030 -11.571 16.871 1.00 81.12 96 ASP A CA 1
ATOM 726 C C . ASP A 1 96 ? -17.395 -11.096 15.451 1.00 81.12 96 ASP A C 1
ATOM 728 O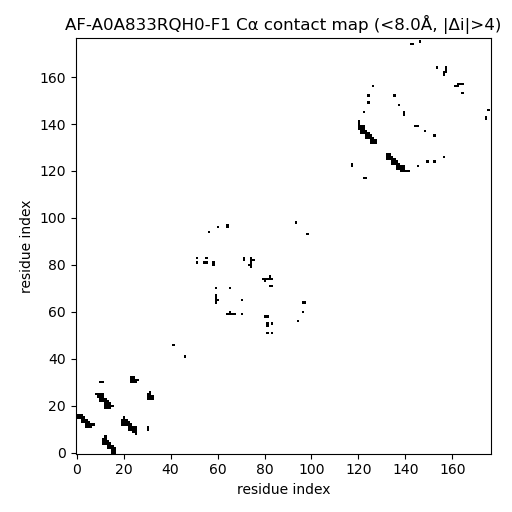 O . ASP A 1 96 ? -16.574 -11.122 14.528 1.00 81.12 96 ASP A O 1
ATOM 732 N N . GLY A 1 97 ? -18.622 -10.595 15.280 1.00 80.94 97 GLY A N 1
ATOM 733 C CA . GLY A 1 97 ? -19.097 -10.012 14.025 1.00 80.94 97 GLY A CA 1
ATOM 734 C C . GLY A 1 97 ? -18.442 -8.668 13.696 1.00 80.94 97 GLY A C 1
ATOM 735 O O . GLY A 1 97 ? -18.122 -8.427 12.537 1.00 80.94 97 GLY A O 1
ATOM 736 N N . CYS A 1 98 ? -18.123 -7.835 14.696 1.00 82.06 98 CYS A N 1
ATOM 737 C CA . CYS A 1 98 ? -17.317 -6.622 14.497 1.00 82.06 98 CYS A CA 1
ATOM 738 C C . CYS A 1 98 ? -15.880 -6.943 14.076 1.00 82.06 98 CYS A C 1
ATOM 740 O O . CYS A 1 98 ? -15.311 -6.247 13.235 1.00 82.06 98 CYS A O 1
ATOM 742 N N . MET A 1 99 ? -15.275 -7.969 14.680 1.00 79.06 99 MET A N 1
ATOM 743 C CA . MET A 1 99 ? -13.912 -8.392 14.354 1.00 79.06 99 MET A CA 1
ATOM 744 C C . MET A 1 99 ? -13.823 -8.945 12.933 1.00 79.06 99 MET A C 1
ATOM 746 O O . MET A 1 99 ? -12.89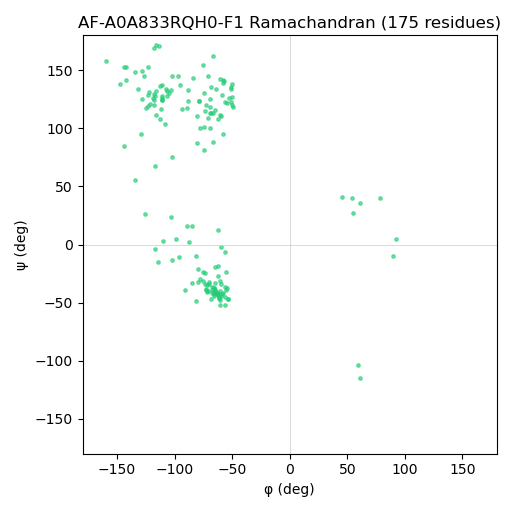6 -8.617 12.195 1.00 79.06 99 MET A O 1
ATOM 750 N N . LYS A 1 100 ? -14.811 -9.751 12.534 1.00 79.62 100 LYS A N 1
ATOM 751 C CA . LYS A 1 100 ? -14.929 -10.294 11.172 1.00 79.62 100 LYS A CA 1
ATOM 752 C C . LYS A 1 100 ? -15.415 -9.234 10.173 1.00 79.62 100 LYS A C 1
ATOM 754 O O . LYS A 1 100 ? -15.146 -9.339 8.979 1.00 79.62 100 LYS A O 1
ATOM 759 N N . GLY A 1 101 ? -16.100 -8.204 10.664 1.00 70.94 101 GLY A N 1
ATOM 760 C CA . GLY A 1 101 ? -16.770 -7.162 9.897 1.00 70.94 101 GLY A CA 1
ATOM 761 C C . GLY A 1 101 ? -16.190 -5.771 10.132 1.00 70.94 101 GLY A C 1
ATOM 762 O O . GLY A 1 101 ? -16.872 -4.893 10.644 1.00 70.94 101 GLY A O 1
ATOM 763 N N . LYS A 1 102 ? -14.954 -5.532 9.687 1.00 59.53 102 LYS A N 1
ATOM 764 C CA . LYS A 1 102 ? -14.444 -4.184 9.376 1.00 59.53 102 LYS A CA 1
ATOM 765 C C . LYS A 1 102 ? -13.518 -4.244 8.164 1.00 59.53 102 LYS A C 1
ATOM 767 O O . LYS A 1 102 ? -12.301 -4.274 8.288 1.00 59.53 102 LYS A O 1
ATOM 772 N N . THR A 1 103 ? -14.106 -4.187 6.973 1.00 57.38 103 THR A N 1
ATOM 773 C CA . THR A 1 103 ? -13.408 -3.875 5.710 1.00 57.38 103 THR A CA 1
ATOM 774 C C . THR A 1 103 ? -13.671 -2.440 5.254 1.00 57.38 103 THR A C 1
ATOM 776 O O . THR A 1 103 ? -13.509 -2.109 4.083 1.00 57.38 103 THR A O 1
ATOM 779 N N . SER A 1 104 ? -14.034 -1.536 6.169 1.00 59.12 104 SER A N 1
ATOM 780 C CA . SER A 1 104 ? -13.885 -0.105 5.899 1.00 59.12 104 SER A CA 1
ATOM 781 C C . SER A 1 104 ? -12.402 0.231 6.002 1.00 59.12 104 SER A C 1
ATOM 783 O O . SER A 1 104 ? -11.931 0.713 7.035 1.00 59.12 104 SER A O 1
ATOM 785 N N . VAL A 1 105 ? -11.662 -0.036 4.926 1.00 59.56 105 VAL A N 1
ATOM 786 C CA . VAL A 1 105 ? -10.343 0.558 4.729 1.00 59.56 105 VAL A CA 1
ATOM 787 C C . VAL A 1 105 ? -10.551 2.065 4.847 1.00 59.56 105 VAL A C 1
ATOM 789 O O . VAL A 1 105 ? -11.394 2.637 4.149 1.00 59.56 105 VAL A O 1
ATOM 792 N N . THR A 1 106 ? -9.854 2.710 5.782 1.00 61.56 106 THR A N 1
ATOM 793 C CA . THR A 1 106 ? -9.804 4.173 5.808 1.00 61.56 106 THR A CA 1
ATOM 794 C C . THR A 1 106 ? -9.441 4.638 4.405 1.00 61.56 106 THR A C 1
ATOM 796 O O . THR A 1 106 ? -8.622 3.999 3.744 1.00 61.56 106 THR A O 1
ATOM 799 N N . LYS A 1 107 ? -10.086 5.700 3.902 1.00 60.56 107 LYS A N 1
ATOM 800 C CA . LYS A 1 107 ? -9.770 6.205 2.559 1.00 60.56 107 LYS A CA 1
ATOM 801 C C . LYS A 1 107 ? -8.255 6.341 2.473 1.00 60.56 107 LYS A C 1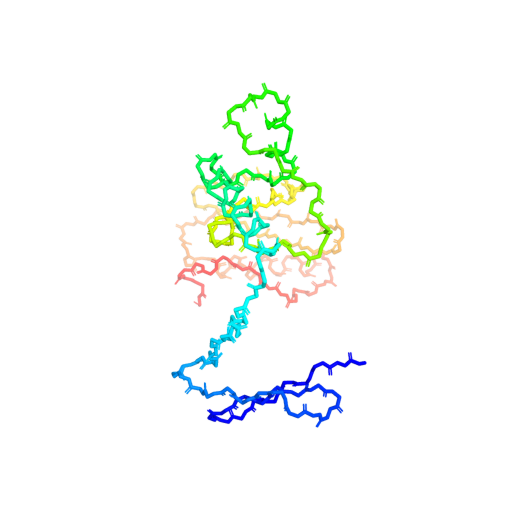
ATOM 803 O O . LYS A 1 107 ? -7.674 7.075 3.275 1.00 60.56 107 LYS A O 1
ATOM 808 N N . PHE A 1 108 ? -7.631 5.599 1.554 1.00 69.81 108 PHE A N 1
ATOM 809 C CA . PHE A 1 108 ? -6.203 5.749 1.322 1.00 69.81 108 PHE A CA 1
ATOM 810 C C . PHE A 1 108 ? -5.945 7.240 1.118 1.00 69.81 108 PHE A C 1
ATOM 812 O O . PHE A 1 108 ? -6.737 7.878 0.410 1.00 69.81 108 PHE A O 1
ATOM 819 N N . PRO A 1 109 ? -4.915 7.811 1.768 1.00 65.56 109 PRO A N 1
ATOM 820 C CA . PRO A 1 109 ? -4.621 9.223 1.617 1.00 65.56 109 PRO A CA 1
ATOM 821 C C . PRO A 1 109 ? -4.571 9.520 0.124 1.00 65.56 109 PRO A C 1
ATOM 823 O O . PRO A 1 109 ? -3.817 8.879 -0.616 1.00 65.56 109 PRO A O 1
ATOM 826 N N . VAL A 1 110 ? -5.454 10.420 -0.319 1.00 58.41 110 VAL A N 1
ATOM 827 C CA . VAL A 1 110 ? -5.530 10.799 -1.725 1.00 58.41 110 VAL A CA 1
ATOM 828 C C . VAL A 1 110 ? -4.169 11.364 -2.052 1.00 58.41 110 VAL A C 1
ATOM 830 O O . VAL A 1 110 ? -3.749 12.389 -1.515 1.00 58.41 110 VAL A O 1
ATOM 833 N N . SER A 1 111 ? -3.430 10.628 -2.864 1.00 59.97 111 SER A N 1
ATOM 834 C CA . SER A 1 111 ? -2.135 11.096 -3.278 1.00 59.97 111 SER A CA 1
ATOM 835 C C . SER A 1 111 ? -2.334 12.370 -4.089 1.00 59.97 111 SER A C 1
ATOM 837 O O . SER A 1 111 ? -3.149 12.391 -5.004 1.00 59.97 111 SER A O 1
ATOM 839 N N . VAL A 1 112 ? -1.539 13.401 -3.805 1.00 56.00 112 VAL A N 1
ATOM 840 C CA . VAL A 1 112 ? -1.448 14.632 -4.615 1.00 56.00 112 VAL A CA 1
ATOM 841 C C . VAL A 1 112 ? -0.993 14.350 -6.063 1.00 56.00 112 VAL A C 1
ATOM 843 O O . VAL A 1 112 ? -0.893 15.258 -6.883 1.00 56.00 112 VAL A O 1
ATOM 846 N N . ARG A 1 113 ? -0.699 13.084 -6.391 1.00 54.84 113 ARG A N 1
ATOM 847 C CA . ARG A 1 113 ? -0.381 12.599 -7.731 1.00 54.84 113 ARG A CA 1
ATOM 848 C C . ARG A 1 113 ? -1.604 12.761 -8.631 1.00 54.84 113 ARG A C 1
ATOM 850 O O . ARG A 1 113 ? -2.624 12.105 -8.436 1.00 54.84 113 ARG A O 1
ATOM 857 N N . GLY A 1 114 ? -1.478 13.612 -9.647 1.00 48.94 114 GLY A N 1
ATOM 858 C CA . GLY A 1 114 ? -2.463 13.713 -10.716 1.00 48.94 114 GLY A CA 1
ATOM 859 C C . GLY A 1 114 ? -2.740 12.336 -11.322 1.00 48.94 114 GLY A C 1
ATOM 860 O O . GLY A 1 114 ? -1.820 11.630 -11.746 1.00 48.94 114 GLY A O 1
ATOM 861 N N . ASN A 1 115 ? -4.016 11.953 -11.357 1.00 47.94 115 ASN A N 1
ATOM 862 C CA . ASN A 1 115 ? -4.480 10.786 -12.097 1.00 47.94 115 ASN A CA 1
ATOM 863 C C . ASN A 1 115 ? -4.295 11.055 -13.595 1.00 47.94 115 ASN A C 1
ATOM 865 O O . ASN A 1 115 ? -5.195 11.568 -14.258 1.00 47.94 115 ASN A O 1
ATOM 869 N N . VAL A 1 116 ? -3.124 10.726 -14.139 1.00 55.66 116 VAL A N 1
ATOM 870 C CA . VAL A 1 116 ? -2.954 10.656 -15.593 1.00 55.66 116 VAL A CA 1
ATOM 871 C C . VAL A 1 116 ? -3.522 9.315 -16.023 1.00 55.66 116 VAL A C 1
ATOM 873 O O . VAL A 1 116 ? -2.970 8.269 -15.688 1.00 55.66 116 VAL A O 1
ATOM 876 N N . LYS A 1 117 ? -4.653 9.354 -16.725 1.00 53.19 117 LYS A N 1
ATOM 877 C CA . LYS A 1 117 ? -5.220 8.173 -17.372 1.00 53.19 117 LYS A CA 1
ATOM 878 C C . LYS A 1 117 ? -4.269 7.745 -18.489 1.00 53.19 117 LYS A C 1
ATOM 880 O O . LYS A 1 117 ? -4.091 8.478 -19.456 1.00 53.19 117 LYS A O 1
ATOM 885 N N . THR A 1 118 ? -3.646 6.587 -18.340 1.00 54.19 118 THR A N 1
ATOM 886 C CA . THR A 1 118 ? -2.855 5.938 -19.388 1.00 54.19 118 THR A CA 1
ATOM 887 C C . THR A 1 118 ? -3.823 5.253 -20.359 1.00 54.19 118 THR A C 1
ATOM 889 O O . THR A 1 118 ? -4.674 4.465 -19.949 1.00 54.19 118 THR A O 1
ATOM 892 N N . THR A 1 119 ? -3.750 5.589 -21.647 1.00 56.88 119 THR A N 1
ATOM 893 C CA . THR A 1 119 ? -4.543 4.941 -22.708 1.00 56.88 119 THR A CA 1
ATOM 894 C C . THR A 1 119 ? -3.956 3.554 -23.008 1.00 56.88 119 THR A C 1
ATOM 896 O O . THR A 1 119 ? -2.760 3.335 -22.785 1.00 56.88 119 THR A O 1
ATOM 899 N N . GLN A 1 120 ? -4.756 2.610 -23.523 1.00 57.91 120 GLN A N 1
ATOM 900 C CA . GLN A 1 120 ? -4.253 1.295 -23.960 1.00 57.91 120 GLN A CA 1
ATOM 901 C C . GLN A 1 120 ? -3.029 1.462 -24.883 1.00 57.91 120 GLN A C 1
ATOM 903 O O . GLN A 1 120 ? -3.086 2.215 -25.851 1.00 57.91 120 GLN A O 1
ATOM 908 N N . GLY A 1 121 ? -1.919 0.787 -24.555 1.00 59.09 121 GLY A N 1
ATOM 909 C CA . GLY A 1 121 ? -0.659 0.845 -25.317 1.00 59.09 121 GLY A CA 1
ATOM 910 C C . GLY A 1 121 ? 0.361 1.903 -24.865 1.00 59.09 121 GLY A C 1
ATOM 911 O O . GLY A 1 121 ? 1.404 2.050 -25.501 1.00 59.09 121 GLY A O 1
ATOM 912 N N . SER A 1 122 ? 0.106 2.633 -23.773 1.00 63.22 122 SER A N 1
ATOM 913 C CA . SER A 1 122 ? 1.083 3.564 -23.184 1.00 63.22 122 SER A CA 1
ATOM 914 C C . SER A 1 122 ? 1.743 2.991 -21.927 1.00 63.22 122 SER A C 1
ATOM 916 O O . SER A 1 122 ? 1.065 2.471 -21.041 1.00 63.22 122 SER A O 1
ATOM 918 N N . LEU A 1 123 ? 3.073 3.093 -21.853 1.00 70.62 123 LEU A N 1
ATOM 919 C CA . LEU A 1 123 ? 3.877 2.749 -20.685 1.00 70.62 123 LEU A CA 1
ATOM 920 C C . LEU A 1 123 ? 4.332 4.034 -19.996 1.00 70.62 123 LEU A C 1
ATOM 922 O O . LEU A 1 123 ? 4.865 4.942 -20.637 1.00 70.62 123 LEU A O 1
ATOM 926 N N . ARG A 1 124 ? 4.131 4.100 -18.682 1.00 76.06 124 ARG A N 1
ATOM 927 C CA . ARG A 1 124 ? 4.497 5.244 -17.852 1.00 76.06 124 ARG A CA 1
ATOM 928 C C . ARG A 1 124 ? 5.655 4.865 -16.943 1.00 76.06 124 ARG A C 1
ATOM 930 O O . ARG A 1 124 ? 5.529 3.931 -16.158 1.00 76.06 124 ARG A O 1
ATOM 937 N N . PHE A 1 125 ? 6.737 5.633 -17.008 1.00 72.75 125 PHE A N 1
ATOM 938 C CA . PHE A 1 125 ? 7.799 5.572 -16.016 1.00 72.75 125 PHE A CA 1
ATOM 939 C C . PHE A 1 125 ? 7.767 6.806 -15.129 1.00 72.75 125 PHE A C 1
ATOM 941 O O . PHE A 1 125 ? 7.675 7.938 -15.604 1.00 72.75 125 PHE A O 1
ATOM 948 N N . ASP A 1 126 ? 7.881 6.544 -13.835 1.00 73.25 126 ASP A N 1
ATOM 949 C CA . ASP A 1 126 ? 7.860 7.538 -12.781 1.00 73.25 126 ASP A CA 1
ATOM 950 C C . ASP A 1 126 ? 9.202 7.517 -12.053 1.00 73.25 126 ASP A C 1
ATOM 952 O O . ASP A 1 126 ? 9.625 6.476 -11.546 1.00 73.25 126 ASP A O 1
ATOM 956 N N . PHE A 1 127 ? 9.876 8.661 -11.980 1.00 68.69 127 PHE A N 1
ATOM 957 C CA . PHE A 1 127 ? 11.107 8.812 -11.217 1.00 68.69 127 PHE A CA 1
ATOM 958 C C . PHE A 1 127 ? 10.913 9.800 -10.072 1.00 68.69 127 PHE A C 1
ATOM 960 O O . PHE A 1 127 ? 10.378 10.896 -10.243 1.00 68.69 127 PHE A O 1
ATOM 967 N N . TYR A 1 128 ? 11.363 9.376 -8.893 1.00 69.81 128 TYR A N 1
ATOM 968 C CA . TYR A 1 128 ? 11.221 10.109 -7.645 1.00 69.81 128 TYR A CA 1
ATOM 969 C C . TYR A 1 128 ? 12.604 10.453 -7.097 1.00 69.81 128 TYR A C 1
ATOM 971 O O . TYR A 1 128 ? 13.391 9.559 -6.776 1.00 69.81 128 TYR A O 1
ATOM 979 N N . GLN A 1 129 ? 12.872 11.747 -6.934 1.00 70.62 129 GLN A N 1
ATOM 980 C CA . GLN A 1 129 ? 14.067 12.247 -6.259 1.00 70.62 129 GLN A CA 1
ATOM 981 C C . GLN A 1 129 ? 13.674 13.277 -5.200 1.00 70.62 129 GLN A C 1
ATOM 983 O O . GLN A 1 129 ? 13.480 14.455 -5.491 1.00 70.62 129 GLN A O 1
ATOM 988 N N . GLY A 1 130 ? 13.530 12.821 -3.951 1.00 73.19 130 GLY A N 1
ATOM 989 C CA . GLY A 1 130 ? 13.107 13.675 -2.840 1.00 73.19 130 GLY A CA 1
ATOM 990 C C . GLY A 1 130 ? 11.735 14.307 -3.099 1.00 73.19 130 GLY A C 1
ATOM 991 O O . GLY A 1 130 ? 10.718 13.628 -2.985 1.00 73.19 130 GLY A O 1
ATOM 992 N N . LEU A 1 131 ? 11.727 15.598 -3.452 1.00 63.38 131 LEU A N 1
ATOM 993 C CA . LEU A 1 131 ? 10.530 16.398 -3.747 1.00 63.38 131 LEU A CA 1
ATOM 994 C C . LEU A 1 131 ? 10.193 16.495 -5.247 1.00 63.38 131 LEU A C 1
ATOM 996 O O . LEU A 1 131 ? 9.115 16.977 -5.590 1.00 63.38 131 LEU A O 1
ATOM 1000 N N . PHE A 1 132 ? 11.084 16.056 -6.141 1.00 66.75 132 PHE A N 1
ATOM 1001 C CA . PHE A 1 132 ? 10.880 16.150 -7.587 1.00 66.75 132 PHE A CA 1
ATOM 1002 C C . PHE A 1 132 ? 10.307 14.855 -8.160 1.00 66.75 132 PHE A C 1
ATOM 1004 O O . PHE A 1 132 ? 10.745 13.750 -7.819 1.00 66.75 132 PHE A O 1
ATOM 1011 N N . TYR A 1 133 ? 9.331 15.015 -9.054 1.00 69.38 133 TYR A N 1
ATOM 1012 C CA . TYR A 1 133 ? 8.643 13.931 -9.738 1.00 69.38 133 TYR A CA 1
ATOM 1013 C C . TYR A 1 133 ? 8.742 14.130 -11.247 1.00 69.38 133 TYR A C 1
ATOM 1015 O O . TYR A 1 133 ? 8.235 15.117 -11.782 1.00 69.38 133 TYR A O 1
ATOM 1023 N N . PHE A 1 134 ? 9.396 13.188 -11.920 1.00 76.00 134 PHE A N 1
ATOM 1024 C CA . PHE A 1 134 ? 9.532 13.176 -13.371 1.00 76.00 134 PHE A CA 1
ATOM 1025 C C . PHE A 1 134 ? 8.711 12.024 -13.936 1.00 76.00 134 PHE A C 1
ATOM 1027 O O . PHE A 1 134 ? 8.844 10.883 -13.491 1.00 76.00 134 PHE A O 1
ATOM 1034 N N . VAL A 1 135 ? 7.855 12.335 -14.909 1.00 80.69 135 VAL A N 1
ATOM 1035 C CA . VAL A 1 135 ? 7.009 11.358 -15.599 1.00 80.69 135 VAL A CA 1
ATOM 1036 C C . VAL A 1 135 ? 7.371 11.367 -17.069 1.00 80.69 135 VAL A C 1
ATOM 1038 O O . VAL A 1 135 ? 7.312 12.414 -17.713 1.00 80.69 135 VAL A O 1
ATOM 1041 N N . VAL A 1 136 ? 7.696 10.196 -17.608 1.00 82.69 136 VAL A N 1
ATOM 1042 C CA . VAL A 1 136 ? 7.883 10.006 -19.048 1.00 82.69 136 VAL A CA 1
ATOM 1043 C C . VAL A 1 136 ? 6.920 8.929 -19.525 1.00 82.69 136 VAL A C 1
ATOM 1045 O O . VAL A 1 136 ? 6.814 7.858 -18.925 1.00 82.69 136 VAL A O 1
ATOM 1048 N N . ILE A 1 137 ? 6.207 9.227 -20.610 1.00 84.62 137 ILE A N 1
ATOM 1049 C CA . ILE A 1 137 ? 5.251 8.313 -21.234 1.00 84.62 137 ILE A CA 1
ATOM 1050 C C . ILE A 1 137 ? 5.815 7.882 -22.584 1.00 84.62 137 ILE A C 1
ATOM 1052 O O . ILE A 1 137 ? 6.131 8.724 -23.425 1.00 84.62 137 ILE A O 1
ATOM 1056 N N . TYR A 1 138 ? 5.909 6.572 -22.794 1.00 84.50 138 TYR A N 1
ATOM 1057 C CA . TYR A 1 138 ? 6.248 5.973 -24.080 1.00 84.50 138 TYR A CA 1
ATOM 1058 C C . TYR A 1 138 ? 5.030 5.256 -24.656 1.00 84.50 138 TYR A C 1
ATOM 1060 O O . TYR A 1 138 ? 4.323 4.540 -23.948 1.00 84.50 138 TYR A O 1
ATOM 1068 N N . PHE A 1 139 ? 4.802 5.420 -25.956 1.00 86.75 139 PHE A N 1
ATOM 1069 C CA . PHE A 1 139 ? 3.841 4.609 -26.697 1.00 86.75 139 PHE A CA 1
ATOM 1070 C C . PHE A 1 139 ? 4.562 3.378 -27.232 1.00 86.75 139 PHE A C 1
ATOM 1072 O O . PHE A 1 139 ? 5.512 3.510 -28.006 1.00 86.75 139 PHE A O 1
ATOM 1079 N N . LEU A 1 140 ? 4.129 2.201 -26.788 1.00 86.00 140 LEU A N 1
ATOM 1080 C CA . LEU A 1 140 ? 4.714 0.926 -27.187 1.00 86.00 140 LEU A CA 1
ATOM 1081 C C . LEU A 1 140 ? 3.828 0.251 -28.226 1.00 86.00 140 LEU A C 1
ATOM 1083 O O . LEU A 1 140 ? 2.601 0.335 -28.164 1.00 86.00 140 LEU A O 1
ATOM 1087 N N . LYS A 1 141 ? 4.453 -0.453 -29.165 1.00 86.69 141 LYS A N 1
ATOM 1088 C CA . LYS A 1 141 ? 3.750 -1.304 -30.128 1.00 86.69 141 LYS A CA 1
ATOM 1089 C C . LYS A 1 141 ? 3.489 -2.689 -29.545 1.00 86.69 141 LYS A C 1
ATOM 1091 O O . LYS A 1 141 ? 2.464 -3.289 -29.856 1.00 86.69 141 LYS A O 1
ATOM 1096 N N . ALA A 1 142 ? 4.388 -3.186 -28.694 1.00 85.50 142 ALA A N 1
ATOM 1097 C CA . ALA A 1 142 ? 4.262 -4.483 -28.033 1.00 85.50 142 ALA A CA 1
ATOM 1098 C C . ALA A 1 142 ? 4.806 -4.459 -26.595 1.00 85.50 142 ALA A C 1
ATOM 1100 O O . ALA A 1 142 ? 5.720 -3.703 -26.271 1.00 85.50 142 ALA A O 1
ATOM 1101 N N . LYS A 1 143 ? 4.281 -5.338 -25.726 1.00 81.50 143 LYS A N 1
ATOM 1102 C CA . LYS A 1 143 ? 4.750 -5.479 -24.331 1.00 81.50 143 LYS A CA 1
ATOM 1103 C C . LYS A 1 143 ? 6.212 -5.925 -24.227 1.00 81.50 143 LYS A C 1
ATOM 1105 O O . LYS A 1 143 ? 6.889 -5.562 -23.275 1.00 81.50 143 LYS A O 1
ATOM 1110 N N . SER A 1 144 ? 6.725 -6.644 -25.223 1.00 85.44 144 SER A N 1
ATOM 1111 C CA . SER A 1 144 ? 8.134 -7.054 -25.278 1.00 85.44 144 SER A CA 1
ATOM 1112 C C . SER A 1 144 ? 9.113 -5.875 -25.354 1.00 85.44 144 SER A C 1
ATOM 1114 O O . SER A 1 144 ? 10.288 -6.040 -25.055 1.00 85.44 144 SER A O 1
ATOM 1116 N N . GLU A 1 145 ? 8.654 -4.678 -25.737 1.00 87.12 145 GLU A N 1
ATOM 1117 C CA . GLU A 1 145 ? 9.504 -3.487 -25.869 1.00 87.12 145 GLU A CA 1
ATOM 1118 C C . GLU A 1 145 ? 9.765 -2.780 -24.523 1.00 87.12 145 GLU A C 1
ATOM 1120 O O . GLU A 1 145 ? 10.614 -1.889 -24.446 1.00 87.12 145 GLU A O 1
ATOM 1125 N N . VAL A 1 146 ? 9.059 -3.162 -23.450 1.00 88.19 146 VAL A N 1
ATOM 1126 C CA . VAL A 1 146 ? 9.114 -2.502 -22.130 1.00 88.19 146 VAL A CA 1
ATOM 1127 C C . VAL A 1 146 ? 10.550 -2.388 -21.612 1.00 88.19 146 VAL A C 1
ATOM 1129 O O . VAL A 1 146 ? 10.973 -1.304 -21.205 1.00 88.19 146 VAL A O 1
ATOM 1132 N N . LEU A 1 147 ? 11.328 -3.473 -21.683 1.00 89.38 147 LEU A N 1
ATOM 1133 C CA . LEU A 1 147 ? 12.703 -3.507 -21.181 1.00 89.38 147 LEU A CA 1
ATOM 1134 C C . LEU A 1 147 ? 13.631 -2.555 -21.955 1.00 89.38 147 LEU A C 1
ATOM 1136 O O . LEU A 1 147 ? 14.480 -1.885 -21.362 1.00 89.38 147 LEU A O 1
ATOM 1140 N N . ASP A 1 148 ? 13.466 -2.458 -23.273 1.00 91.81 148 ASP A N 1
ATOM 1141 C CA . ASP A 1 148 ? 14.302 -1.597 -24.112 1.00 91.81 148 ASP A CA 1
ATOM 1142 C C . ASP A 1 148 ? 14.007 -0.117 -23.873 1.00 91.81 148 ASP A C 1
ATOM 1144 O O . ASP A 1 148 ? 14.925 0.705 -23.776 1.00 91.81 148 ASP A O 1
ATOM 1148 N N . TYR A 1 149 ? 12.733 0.234 -23.710 1.00 91.25 149 TYR A N 1
ATOM 1149 C CA . TYR A 1 149 ? 12.345 1.591 -23.336 1.00 91.25 149 TYR A CA 1
ATOM 1150 C C . TYR A 1 149 ? 12.724 1.931 -21.894 1.00 91.25 149 TYR A C 1
ATOM 1152 O O . TYR A 1 149 ? 13.124 3.067 -21.635 1.00 91.25 149 TYR A O 1
ATOM 1160 N N . PHE A 1 150 ? 12.710 0.960 -20.977 1.00 90.75 150 PHE A N 1
ATOM 1161 C CA . PHE A 1 150 ? 13.229 1.160 -19.626 1.00 90.75 150 PHE A CA 1
ATOM 1162 C C . PHE A 1 150 ? 14.727 1.492 -19.633 1.00 90.75 150 PHE A C 1
ATOM 1164 O O . PHE A 1 150 ? 15.147 2.428 -18.955 1.00 90.75 150 PHE A O 1
ATOM 1171 N N . LYS A 1 151 ? 15.546 0.803 -20.441 1.00 92.69 151 LYS A N 1
ATOM 1172 C CA . LYS A 1 151 ? 16.980 1.129 -20.587 1.00 92.69 151 LYS A CA 1
ATOM 1173 C C . LYS A 1 151 ? 17.190 2.559 -21.094 1.00 92.69 151 LYS A C 1
ATOM 1175 O O . LYS A 1 151 ? 18.024 3.280 -20.545 1.00 92.69 151 LYS A O 1
ATOM 1180 N N . LYS A 1 152 ? 16.412 2.987 -22.099 1.00 93.19 152 LYS A N 1
ATOM 1181 C CA . LYS A 1 152 ? 16.439 4.369 -22.620 1.00 93.19 152 LYS A CA 1
ATOM 1182 C C . LYS A 1 152 ? 16.052 5.380 -21.542 1.00 93.19 152 LYS A C 1
ATOM 1184 O O . LYS A 1 152 ? 16.737 6.384 -21.367 1.00 93.19 152 LYS A O 1
ATOM 1189 N N . TYR A 1 153 ? 14.987 5.093 -20.797 1.00 90.75 153 TYR A N 1
ATOM 1190 C CA . TYR A 1 153 ? 14.529 5.920 -19.687 1.00 90.75 153 TYR A CA 1
ATOM 1191 C C . TYR A 1 153 ? 15.580 6.045 -18.580 1.00 90.75 153 TYR A C 1
ATOM 1193 O O . TYR A 1 153 ? 15.892 7.154 -18.157 1.00 90.75 153 TYR A O 1
ATOM 1201 N N . LYS A 1 154 ? 16.170 4.922 -18.155 1.00 91.12 154 LYS A N 1
ATOM 1202 C CA . LYS A 1 154 ? 17.236 4.890 -17.151 1.00 91.12 154 LYS A CA 1
ATOM 1203 C C . LYS A 1 154 ? 18.408 5.767 -17.578 1.00 91.12 154 LYS A C 1
ATOM 1205 O O . LYS A 1 154 ? 18.795 6.647 -16.822 1.00 91.12 154 LYS A O 1
ATOM 1210 N N . ALA A 1 155 ? 18.925 5.582 -18.793 1.00 93.25 155 ALA A N 1
ATOM 1211 C CA . ALA A 1 155 ? 20.032 6.391 -19.298 1.00 93.25 155 ALA A CA 1
ATOM 1212 C C . ALA A 1 155 ? 19.686 7.891 -19.335 1.00 93.25 155 ALA A C 1
ATOM 1214 O O . ALA A 1 155 ? 20.492 8.719 -18.925 1.00 93.25 155 ALA A O 1
ATOM 1215 N N . MET A 1 156 ? 18.473 8.244 -19.777 1.00 91.31 156 MET A N 1
ATOM 1216 C CA . MET A 1 156 ? 18.002 9.632 -19.794 1.00 91.31 156 MET A CA 1
ATOM 1217 C C . MET A 1 156 ? 17.972 10.245 -18.388 1.00 91.31 156 MET A C 1
ATOM 1219 O O . MET A 1 156 ? 18.540 11.315 -18.188 1.00 91.31 156 MET A O 1
ATOM 1223 N N . MET A 1 157 ? 17.335 9.575 -17.423 1.00 88.69 157 MET A N 1
ATOM 1224 C CA . MET A 1 157 ? 17.181 10.095 -16.060 1.00 88.69 157 MET A CA 1
ATOM 1225 C C . MET A 1 157 ? 18.519 10.175 -15.320 1.00 88.69 157 MET A C 1
ATOM 1227 O O . MET A 1 157 ? 18.781 11.171 -14.649 1.00 88.69 157 MET A O 1
ATOM 1231 N N . GLU A 1 158 ? 19.379 9.160 -15.461 1.00 90.38 158 GLU A N 1
ATOM 1232 C CA . GLU A 1 158 ? 20.694 9.147 -14.810 1.00 90.38 158 GLU A CA 1
ATOM 1233 C C . GLU A 1 158 ? 21.606 10.251 -15.357 1.00 90.38 158 GLU A C 1
ATOM 1235 O O . GLU A 1 158 ? 22.296 10.896 -14.574 1.00 90.38 158 GLU A O 1
ATOM 1240 N N . ASN A 1 159 ? 21.550 10.532 -16.664 1.00 91.06 159 ASN A N 1
ATOM 1241 C CA . ASN A 1 159 ? 22.318 11.618 -17.278 1.00 91.06 159 ASN A CA 1
ATOM 1242 C C . ASN A 1 159 ? 21.772 13.011 -16.929 1.00 91.06 159 ASN A C 1
ATOM 1244 O O . ASN A 1 159 ? 22.548 13.941 -16.740 1.00 91.06 159 ASN A O 1
ATOM 1248 N N . GLN A 1 160 ? 20.446 13.183 -16.875 1.00 87.38 160 GLN A N 1
ATOM 1249 C CA . GLN A 1 160 ? 19.828 14.488 -16.602 1.00 87.38 160 GLN A CA 1
ATOM 1250 C C . GLN A 1 160 ? 19.947 14.912 -15.139 1.00 87.38 160 GLN A C 1
ATOM 1252 O O . GLN A 1 160 ? 20.029 16.104 -14.855 1.00 87.38 160 GLN A O 1
ATOM 1257 N N . LEU A 1 161 ? 19.910 13.948 -14.219 1.00 84.19 161 LEU A N 1
ATOM 1258 C CA . LEU A 1 161 ? 19.855 14.211 -12.781 1.00 84.19 161 LEU A CA 1
ATOM 1259 C C . LEU A 1 161 ? 21.154 13.844 -12.056 1.00 84.19 161 LEU A C 1
ATOM 1261 O O . LEU A 1 161 ? 21.185 13.920 -10.831 1.00 84.19 161 LEU A O 1
ATOM 1265 N N . ASP A 1 162 ? 22.177 13.406 -12.800 1.00 86.50 162 ASP A N 1
ATOM 1266 C CA . ASP A 1 162 ? 23.473 12.928 -12.297 1.00 86.50 162 ASP A CA 1
ATOM 1267 C C . ASP A 1 162 ? 23.337 11.963 -11.100 1.00 86.50 162 ASP A C 1
ATOM 1269 O O . ASP A 1 162 ? 24.027 12.036 -10.083 1.00 86.50 162 ASP A O 1
ATOM 1273 N N . ALA A 1 163 ? 22.355 11.062 -11.184 1.00 84.31 163 ALA A N 1
ATOM 1274 C CA . ALA A 1 163 ? 21.943 10.221 -10.069 1.00 84.31 163 ALA A CA 1
ATOM 1275 C C . ALA A 1 163 ? 21.460 8.858 -10.547 1.00 84.31 163 ALA A C 1
ATOM 1277 O O . ALA A 1 163 ? 20.695 8.756 -11.499 1.00 84.31 163 ALA A O 1
ATOM 1278 N N . ARG A 1 164 ? 21.855 7.797 -9.839 1.00 87.12 164 ARG A N 1
ATOM 1279 C CA . ARG A 1 164 ? 21.550 6.413 -10.229 1.00 87.12 164 ARG A CA 1
ATOM 1280 C C . ARG A 1 164 ? 20.172 5.952 -9.766 1.00 87.12 164 ARG A C 1
ATOM 1282 O O . ARG A 1 164 ? 19.760 6.226 -8.635 1.00 87.12 164 ARG A O 1
ATOM 1289 N N . VAL A 1 165 ? 19.503 5.157 -10.600 1.00 87.06 165 VAL A N 1
ATOM 1290 C CA . VAL A 1 165 ? 18.261 4.467 -10.222 1.00 87.06 165 VAL A CA 1
ATOM 1291 C C . VAL A 1 165 ? 18.588 3.383 -9.188 1.00 87.06 165 VAL A C 1
ATOM 1293 O O . VAL A 1 165 ? 19.339 2.456 -9.477 1.00 87.06 165 VAL A O 1
ATOM 1296 N N . LYS A 1 166 ? 18.029 3.495 -7.974 1.00 85.81 166 LYS A N 1
ATOM 1297 C CA . LYS A 1 166 ? 18.285 2.543 -6.871 1.00 85.81 166 LYS A CA 1
ATOM 1298 C C . LYS A 1 166 ? 17.298 1.380 -6.823 1.00 85.81 166 LYS A C 1
ATOM 1300 O O . LYS A 1 166 ? 17.691 0.259 -6.527 1.00 85.81 166 LYS A O 1
ATOM 1305 N N . TYR A 1 167 ? 16.024 1.658 -7.086 1.00 84.12 167 TYR A N 1
ATOM 1306 C CA . TYR A 1 167 ? 14.939 0.687 -6.988 1.00 84.12 167 TYR A CA 1
ATOM 1307 C C . TYR A 1 167 ? 13.938 0.927 -8.111 1.00 84.12 167 TYR A C 1
ATOM 1309 O O . TYR A 1 167 ? 13.627 2.076 -8.427 1.00 84.12 167 TYR A O 1
ATOM 1317 N N . VAL A 1 168 ? 13.414 -0.159 -8.670 1.00 85.31 168 VAL A N 1
ATOM 1318 C CA . VAL A 1 168 ? 12.308 -0.151 -9.631 1.00 85.31 168 VAL A CA 1
ATOM 1319 C C . VAL A 1 168 ? 11.110 -0.796 -8.945 1.00 85.31 168 VAL A C 1
ATOM 1321 O O . VAL A 1 168 ? 11.265 -1.787 -8.235 1.00 85.31 168 VAL A O 1
ATOM 1324 N N . ARG A 1 169 ? 9.925 -0.207 -9.107 1.00 83.12 169 ARG A N 1
ATOM 1325 C CA . ARG A 1 169 ? 8.660 -0.794 -8.658 1.00 83.12 169 ARG A CA 1
ATOM 1326 C C . ARG A 1 169 ? 7.757 -0.943 -9.868 1.00 83.12 169 ARG A C 1
ATOM 1328 O O . ARG A 1 169 ? 7.441 0.063 -10.497 1.00 83.12 169 ARG A O 1
ATOM 1335 N N . SER A 1 170 ? 7.345 -2.168 -10.142 1.00 83.38 170 SER A N 1
ATOM 1336 C CA . SER A 1 170 ? 6.319 -2.500 -11.120 1.00 83.38 170 SER A CA 1
ATOM 1337 C C . SER A 1 170 ? 5.133 -3.169 -10.433 1.00 83.38 170 SER A C 1
ATOM 1339 O O . SER A 1 170 ? 5.183 -3.494 -9.244 1.00 83.38 170 SER A O 1
ATOM 1341 N N . ASP A 1 171 ? 4.035 -3.326 -11.161 1.00 80.06 171 ASP A N 1
ATOM 1342 C CA . ASP A 1 171 ? 2.800 -3.945 -10.681 1.00 80.06 171 ASP A CA 1
ATOM 1343 C C . ASP A 1 171 ? 2.808 -5.484 -10.791 1.00 80.06 171 ASP A C 1
ATOM 1345 O O . ASP A 1 171 ? 1.762 -6.113 -10.646 1.00 80.06 171 ASP A O 1
ATOM 1349 N N . ASN A 1 172 ? 3.989 -6.097 -10.972 1.00 70.88 172 ASN A N 1
ATOM 1350 C CA . ASN A 1 172 ? 4.186 -7.538 -11.169 1.00 70.88 172 ASN A CA 1
ATOM 1351 C C . ASN A 1 172 ? 3.354 -8.117 -12.331 1.00 70.88 172 ASN A C 1
ATOM 1353 O O . ASN A 1 172 ? 2.813 -9.221 -12.231 1.00 70.88 172 ASN A O 1
ATOM 1357 N N . GLY A 1 173 ? 3.248 -7.388 -13.445 1.00 66.44 173 GLY A N 1
ATOM 1358 C CA . GLY A 1 173 ? 2.685 -7.927 -14.680 1.00 66.44 173 GLY A CA 1
ATOM 1359 C C . GLY A 1 173 ? 3.451 -9.163 -15.179 1.00 66.44 173 GLY A C 1
ATOM 1360 O O . GLY A 1 173 ? 4.674 -9.218 -15.129 1.00 66.44 173 GLY A O 1
ATOM 1361 N N . GLU A 1 174 ? 2.721 -10.145 -15.709 1.00 57.12 174 GLU A N 1
ATOM 1362 C CA . GLU A 1 174 ? 3.179 -11.495 -16.107 1.00 57.12 174 GLU A CA 1
ATOM 1363 C C . GLU A 1 174 ? 4.353 -11.548 -17.120 1.00 57.12 174 GLU A C 1
ATOM 1365 O O . GLU A 1 174 ? 4.859 -12.622 -17.422 1.00 57.12 174 GLU A O 1
ATOM 1370 N N . GLN A 1 175 ? 4.801 -10.412 -17.666 1.00 54.78 175 GLN A N 1
ATOM 1371 C CA . GLN A 1 175 ? 5.820 -10.333 -18.725 1.00 54.78 175 GLN A CA 1
ATOM 1372 C C . GLN A 1 175 ? 7.004 -9.418 -18.376 1.00 54.78 175 GLN A C 1
ATOM 1374 O O . GLN A 1 175 ? 7.660 -8.886 -19.269 1.00 54.78 175 GLN A O 1
ATOM 1379 N N . GLU A 1 176 ? 7.291 -9.236 -17.089 1.00 51.12 176 GLU A N 1
ATOM 1380 C CA . GLU A 1 176 ? 8.510 -8.566 -16.633 1.00 51.12 176 GLU A CA 1
ATOM 1381 C C . GLU A 1 176 ? 9.561 -9.575 -16.147 1.00 51.12 176 GLU A C 1
ATOM 1383 O O . GLU A 1 176 ? 9.774 -9.733 -14.946 1.00 51.12 176 GLU A O 1
ATOM 1388 N N . VAL A 1 177 ? 10.216 -10.266 -17.088 1.00 40.16 177 VAL A N 1
ATOM 1389 C CA . VAL A 1 177 ? 11.495 -10.975 -16.874 1.00 40.16 177 VAL A CA 1
ATOM 1390 C C . VAL A 1 177 ? 12.371 -10.806 -18.108 1.00 40.16 177 VAL A C 1
ATOM 1392 O O . VAL A 1 177 ? 11.855 -11.048 -19.222 1.00 40.16 177 VAL A O 1
#

Foldseek 3Di:
DDWDWADDPFWIWIDDPNHTPDIFGDDDPDGDDDDPDDDDDDDPVVVVVVVLVVQLLVVCVVVPNPPSVVLCVVVVVDVPHRNDDPDPPPDPPPRPCVVVDDPPPPPDPPPPDDPDDDDPQKDWDWDDDPPDIDIDIDRHPDPVCVVVVVVVVQVVCCVVVVDHDDDDDDPPPPPDD

Mean predicted aligned error: 19.57 Å